Protein AF-A0A971HSR5-F1 (afdb_monomer)

Sequence (197 aa):
NKLPVMLGGEHSITSGAVKAAKAKYKKSLSVLQLDAHSDMRDEYENTIYNHACVMRRVYDLAPVTQVGIRNTCKDEIEFFKKVKHDGIIWASQMADPKNNWIERVLSRLSDDVYITIDLDALDPSIMPAVGTPEPGGMLWYQTLELLTKVIDKKNVIGFDVVELCPIPGNIASDFLAAKLVFKMLGRIFKKNGWISK

Structure (mmCIF, N/CA/C/O backbone):
data_AF-A0A971HSR5-F1
#
_entry.id   AF-A0A971HSR5-F1
#
loop_
_atom_site.group_PDB
_atom_site.id
_atom_site.type_symbol
_atom_site.label_atom_id
_atom_site.label_alt_id
_atom_site.label_comp_id
_atom_site.label_asym_id
_atom_site.label_entity_id
_atom_site.label_seq_id
_atom_site.pdbx_PDB_ins_code
_atom_site.Cartn_x
_atom_site.Cartn_y
_atom_site.Cartn_z
_atom_site.occupancy
_atom_site.B_iso_or_equiv
_atom_site.auth_seq_id
_atom_site.auth_comp_id
_atom_site.auth_asym_id
_atom_site.auth_atom_id
_atom_site.pdbx_PDB_model_num
ATOM 1 N N . ASN A 1 1 ? -15.226 -15.223 11.958 1.00 65.00 1 ASN A N 1
ATOM 2 C CA . ASN A 1 1 ? -14.765 -14.096 11.114 1.00 65.00 1 ASN A CA 1
ATOM 3 C C . ASN A 1 1 ? -13.816 -14.618 10.054 1.00 65.00 1 ASN A C 1
ATOM 5 O O . ASN A 1 1 ? -12.961 -15.417 10.398 1.00 65.00 1 ASN A O 1
ATOM 9 N N . LYS A 1 2 ? -14.001 -14.238 8.786 1.00 87.50 2 LYS A N 1
ATOM 10 C CA . LYS A 1 2 ? -13.100 -14.593 7.675 1.00 87.50 2 LYS A CA 1
ATOM 11 C C . LYS A 1 2 ? -12.328 -13.338 7.253 1.00 87.50 2 LYS A C 1
ATOM 13 O O . LYS A 1 2 ? -12.917 -12.258 7.293 1.00 87.50 2 LYS A O 1
ATOM 18 N N . LEU A 1 3 ? -11.063 -13.491 6.864 1.00 95.19 3 LEU A N 1
ATOM 19 C CA . LEU A 1 3 ? -10.240 -12.434 6.269 1.00 95.19 3 LEU A CA 1
ATOM 20 C C . LEU A 1 3 ? -10.174 -12.671 4.750 1.00 95.19 3 LEU A C 1
ATOM 22 O O . LEU A 1 3 ? -9.556 -13.657 4.348 1.00 95.19 3 LEU A O 1
ATOM 26 N N . PRO A 1 4 ? -10.832 -11.851 3.913 1.00 96.12 4 PRO A N 1
ATOM 27 C CA . PRO A 1 4 ? -10.669 -11.939 2.469 1.00 96.12 4 PRO A CA 1
ATOM 28 C C . PRO A 1 4 ? -9.254 -11.501 2.076 1.00 96.12 4 PRO A C 1
ATOM 30 O O . PRO A 1 4 ? -8.778 -10.456 2.523 1.00 96.12 4 PRO A O 1
ATOM 33 N N . VAL A 1 5 ? -8.607 -12.317 1.245 1.00 97.81 5 VAL A N 1
ATOM 34 C CA . VAL A 1 5 ? -7.308 -12.028 0.632 1.00 97.81 5 VAL A CA 1
ATOM 35 C C . VAL A 1 5 ? -7.431 -12.294 -0.857 1.00 97.81 5 VAL A C 1
ATOM 37 O O . VAL A 1 5 ? -7.789 -13.408 -1.242 1.00 97.81 5 VAL A O 1
ATOM 40 N N . MET A 1 6 ? -7.175 -11.280 -1.676 1.00 97.75 6 MET A N 1
ATOM 41 C CA . MET A 1 6 ? -7.196 -11.402 -3.134 1.00 97.75 6 MET A CA 1
ATOM 42 C C . MET A 1 6 ? -5.770 -11.359 -3.675 1.00 97.75 6 MET A C 1
ATOM 44 O O . MET A 1 6 ? -4.938 -10.594 -3.196 1.00 97.75 6 MET A O 1
ATOM 48 N N . LEU A 1 7 ? -5.482 -12.224 -4.644 1.00 97.19 7 LEU A N 1
ATOM 49 C CA . LEU A 1 7 ? -4.174 -12.318 -5.281 1.00 97.19 7 LEU A CA 1
ATOM 50 C C . LEU A 1 7 ? -4.337 -12.112 -6.786 1.00 97.19 7 LEU A C 1
ATOM 52 O O . LEU A 1 7 ? -4.993 -12.922 -7.442 1.00 97.19 7 LEU A O 1
ATOM 56 N N . GLY A 1 8 ? -3.670 -11.088 -7.306 1.00 78.38 8 GLY A N 1
ATOM 57 C CA . GLY A 1 8 ? -3.268 -10.997 -8.705 1.00 78.38 8 GLY A CA 1
ATOM 58 C C . GLY A 1 8 ? -4.294 -10.455 -9.691 1.00 78.38 8 GLY A C 1
ATOM 59 O O . GLY A 1 8 ? -5.385 -10.027 -9.335 1.00 78.38 8 GLY A O 1
ATOM 60 N N . GLY A 1 9 ? -3.887 -10.507 -10.959 1.00 88.50 9 GLY A N 1
ATOM 61 C CA . GLY A 1 9 ? -4.393 -9.637 -12.011 1.00 88.50 9 GLY A CA 1
ATOM 62 C C . GLY A 1 9 ? -3.791 -8.237 -11.906 1.00 88.50 9 GLY A C 1
ATOM 63 O O . GLY A 1 9 ? -2.895 -7.985 -11.097 1.00 88.50 9 GLY A O 1
ATOM 64 N N . GLU A 1 10 ? -4.322 -7.348 -12.732 1.00 90.94 10 GLU A N 1
ATOM 65 C CA . GLU A 1 10 ? -4.054 -5.918 -12.634 1.00 90.94 10 GLU A CA 1
ATOM 66 C C . GLU A 1 10 ? -4.852 -5.263 -11.489 1.00 90.94 10 GLU A C 1
ATOM 68 O O . GLU A 1 10 ? -5.823 -5.834 -10.975 1.00 90.94 10 GLU A O 1
ATOM 73 N N . HIS A 1 11 ? -4.485 -4.040 -11.110 1.00 97.38 11 HIS A N 1
ATOM 74 C CA . HIS A 1 11 ? -4.998 -3.344 -9.924 1.00 97.38 11 HIS A CA 1
ATOM 75 C C . HIS A 1 11 ? -6.509 -3.063 -9.936 1.00 97.38 11 HIS A C 1
ATOM 77 O O . HIS A 1 11 ? -7.122 -2.872 -8.883 1.00 97.38 11 HIS A O 1
ATOM 83 N N . SER A 1 12 ? -7.172 -3.107 -11.097 1.00 96.06 12 SER A N 1
ATOM 84 C CA . SER A 1 12 ? -8.600 -2.765 -11.2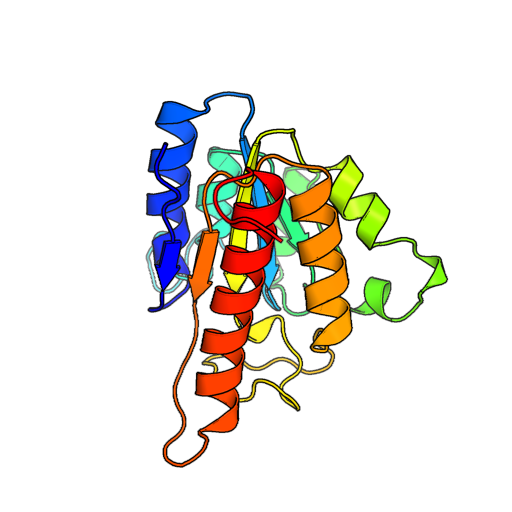48 1.00 96.06 12 SER A CA 1
ATOM 85 C C . SER A 1 12 ? -9.557 -3.574 -10.359 1.00 96.06 12 SER A C 1
ATOM 87 O O . SER A 1 12 ? -10.628 -3.078 -9.970 1.00 96.06 12 SER A O 1
ATOM 89 N N . ILE A 1 13 ? -9.165 -4.793 -9.969 1.00 96.00 13 ILE A N 1
ATOM 90 C CA . ILE A 1 13 ? -9.971 -5.693 -9.133 1.00 96.00 13 ILE A CA 1
ATOM 91 C C . ILE A 1 13 ? -10.240 -5.136 -7.726 1.00 96.00 13 ILE A C 1
ATOM 93 O O . ILE A 1 13 ? -11.261 -5.476 -7.110 1.00 96.00 13 ILE A O 1
ATOM 97 N N . THR A 1 14 ? -9.376 -4.245 -7.229 1.00 97.81 14 THR A N 1
ATOM 98 C CA . THR A 1 14 ? -9.453 -3.669 -5.878 1.00 97.81 14 THR A CA 1
ATOM 99 C C . THR A 1 14 ? -10.756 -2.905 -5.660 1.00 97.81 14 THR A C 1
ATOM 101 O O . THR A 1 14 ? -11.368 -2.997 -4.592 1.00 97.81 14 THR A O 1
ATOM 104 N N . SER A 1 15 ? -11.258 -2.206 -6.684 1.00 96.44 15 SER A N 1
ATOM 105 C CA . SER A 1 15 ? -12.515 -1.447 -6.593 1.00 96.44 15 SER A CA 1
ATOM 106 C C . SER A 1 15 ? -13.710 -2.325 -6.193 1.00 96.44 15 SER A C 1
ATOM 108 O O . SER A 1 15 ? -14.540 -1.923 -5.370 1.00 96.44 15 SER A O 1
ATOM 110 N N . GLY A 1 16 ? -13.779 -3.556 -6.714 1.00 96.00 16 GLY A N 1
ATOM 111 C CA . GLY A 1 16 ? -14.818 -4.528 -6.374 1.00 96.00 16 GLY A CA 1
ATOM 112 C C . GLY A 1 16 ? -14.716 -5.003 -4.924 1.00 96.00 16 GLY A C 1
ATOM 113 O O . GLY A 1 16 ? -15.722 -5.039 -4.205 1.00 96.00 16 GLY A O 1
ATOM 114 N N . ALA A 1 17 ? -13.497 -5.299 -4.470 1.00 96.38 17 ALA A N 1
ATOM 115 C CA . ALA A 1 17 ? -13.220 -5.726 -3.102 1.00 96.38 17 ALA A CA 1
ATOM 116 C C . ALA A 1 17 ? -13.579 -4.638 -2.081 1.00 96.38 17 ALA A C 1
ATOM 118 O O . ALA A 1 17 ? -14.302 -4.886 -1.109 1.00 96.38 17 ALA A O 1
ATOM 119 N N . VAL A 1 18 ? -13.153 -3.400 -2.346 1.00 97.44 18 VAL A N 1
ATOM 120 C CA . VAL A 1 18 ? -13.442 -2.243 -1.495 1.00 97.44 18 VAL A CA 1
ATOM 121 C C . VAL A 1 18 ? -14.935 -1.927 -1.482 1.00 97.44 18 VAL A C 1
ATOM 123 O O . VAL A 1 18 ? -15.481 -1.626 -0.421 1.00 97.44 18 VAL A O 1
ATOM 126 N N . LYS A 1 19 ? -15.645 -2.054 -2.609 1.00 97.06 19 LYS A N 1
ATOM 127 C CA . LYS A 1 19 ? -17.108 -1.887 -2.652 1.00 97.06 19 LYS A CA 1
ATOM 128 C C . LYS A 1 19 ? -17.822 -2.891 -1.743 1.00 97.06 19 LYS A C 1
ATOM 130 O O . LYS A 1 19 ? -18.722 -2.506 -0.991 1.00 97.06 19 LYS A O 1
ATOM 135 N N . ALA A 1 20 ? -17.399 -4.156 -1.755 1.00 96.44 20 ALA A N 1
ATOM 136 C CA . ALA A 1 20 ? -17.933 -5.177 -0.853 1.00 96.44 20 ALA A CA 1
ATOM 137 C C . ALA A 1 20 ? -17.599 -4.874 0.621 1.00 96.44 20 ALA A C 1
ATOM 139 O O . ALA A 1 20 ? -18.470 -4.967 1.492 1.00 96.44 20 ALA A O 1
ATOM 140 N N . ALA A 1 21 ? -16.369 -4.440 0.907 1.00 95.94 21 ALA A N 1
ATOM 141 C CA . ALA A 1 21 ? -15.964 -4.005 2.241 1.00 95.94 21 ALA A CA 1
ATOM 142 C C . ALA A 1 21 ? -16.798 -2.809 2.732 1.00 95.94 21 ALA A C 1
ATOM 144 O O . ALA A 1 21 ? -17.320 -2.828 3.849 1.00 95.94 21 ALA A O 1
ATOM 145 N N . LYS A 1 22 ? -17.003 -1.795 1.888 1.00 96.25 22 LYS A N 1
ATOM 146 C CA . LYS A 1 22 ? -17.786 -0.597 2.208 1.00 96.25 22 LYS A CA 1
ATOM 147 C C . LYS A 1 22 ? -19.221 -0.935 2.600 1.00 96.25 22 LYS A C 1
ATOM 149 O O . LYS A 1 22 ? -19.734 -0.354 3.555 1.00 96.25 22 LYS A O 1
ATOM 154 N N . ALA A 1 23 ? -19.852 -1.894 1.924 1.00 95.44 23 ALA A N 1
ATOM 155 C CA . ALA A 1 23 ? -21.206 -2.339 2.258 1.00 95.44 23 ALA A CA 1
ATOM 156 C C . ALA A 1 23 ? -21.309 -2.898 3.691 1.00 95.44 23 ALA A C 1
ATOM 158 O O . ALA A 1 23 ? -22.318 -2.693 4.370 1.00 95.44 23 ALA A O 1
ATOM 159 N N . LYS A 1 24 ? -20.249 -3.559 4.174 1.00 93.88 24 LYS A N 1
ATOM 160 C CA . LYS A 1 24 ? -20.195 -4.164 5.510 1.00 93.88 24 LYS A CA 1
ATOM 161 C C . LYS A 1 24 ? -19.745 -3.187 6.602 1.00 93.88 24 LYS A C 1
ATOM 163 O O . LYS A 1 24 ? -20.392 -3.115 7.642 1.00 93.88 24 LYS A O 1
ATOM 168 N N . TYR A 1 25 ? -18.662 -2.445 6.370 1.00 92.19 25 TYR A N 1
ATOM 169 C CA . TYR A 1 25 ? -18.007 -1.594 7.379 1.00 92.19 25 TYR A CA 1
ATOM 170 C C . TYR A 1 25 ? -18.463 -0.121 7.326 1.00 92.19 25 TYR A C 1
ATOM 172 O O . TYR A 1 25 ? -18.281 0.644 8.268 1.00 92.19 25 TYR A O 1
ATOM 180 N N . LYS A 1 26 ? -19.167 0.296 6.267 1.00 88.38 26 LYS A N 1
ATOM 181 C CA . LYS A 1 26 ? -19.813 1.615 6.143 1.00 88.38 26 LYS A CA 1
ATOM 182 C C . LYS A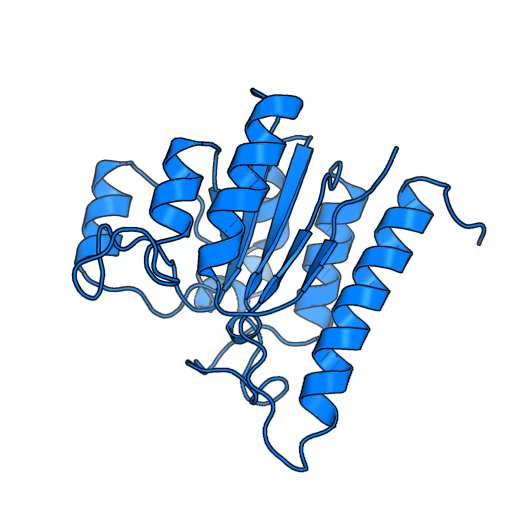 1 26 ? -18.849 2.783 6.404 1.00 88.38 26 LYS A C 1
ATOM 184 O O . LYS A 1 26 ? -18.013 3.090 5.558 1.00 88.38 26 LYS A O 1
ATOM 189 N N . LYS A 1 27 ? -19.010 3.510 7.514 1.00 83.00 27 LYS A N 1
ATOM 190 C CA . LYS A 1 27 ? -18.282 4.760 7.791 1.00 83.00 27 LYS A CA 1
ATOM 191 C C . LYS A 1 27 ? -16.914 4.547 8.442 1.00 83.00 27 LYS A C 1
ATOM 193 O O . LYS A 1 27 ? -16.146 5.497 8.480 1.00 83.00 27 LYS A O 1
ATOM 198 N N . SER A 1 28 ? -16.604 3.347 8.930 1.00 88.75 28 SER A N 1
ATOM 199 C CA . SER A 1 28 ? -15.332 3.077 9.610 1.00 88.75 28 SER A CA 1
ATOM 200 C C . SER A 1 28 ? -14.199 2.674 8.666 1.00 88.75 28 SER A C 1
ATOM 202 O O . SER A 1 28 ? -13.073 2.524 9.130 1.00 88.75 28 SER A O 1
ATOM 204 N N . LEU A 1 29 ? -14.470 2.521 7.364 1.00 97.19 29 LEU A N 1
ATOM 205 C CA . LEU A 1 29 ? -13.504 2.040 6.378 1.00 97.19 29 LEU A CA 1
ATOM 206 C C . LEU A 1 29 ? -12.625 3.163 5.818 1.00 97.19 29 LEU A C 1
ATOM 208 O O . LEU A 1 29 ? -13.146 4.168 5.334 1.00 97.19 29 LEU A O 1
ATOM 212 N N . SER A 1 30 ? -11.321 2.911 5.785 1.00 98.25 30 SER A N 1
ATOM 213 C CA . SER A 1 30 ? -10.323 3.623 4.984 1.00 98.25 30 SER A CA 1
ATOM 214 C C . SER A 1 30 ? -9.519 2.622 4.153 1.00 98.25 30 SER A C 1
ATOM 216 O O . SER A 1 30 ? -9.502 1.422 4.452 1.00 98.25 30 SER A O 1
ATOM 218 N N . VAL A 1 31 ? -8.877 3.105 3.091 1.00 98.69 31 VAL A N 1
ATOM 219 C CA . VAL A 1 31 ? -8.021 2.289 2.225 1.00 98.69 31 VAL A CA 1
ATOM 220 C C . VAL A 1 31 ? -6.583 2.780 2.315 1.00 98.69 31 VAL A C 1
ATOM 222 O O . VAL A 1 31 ? -6.318 3.975 2.173 1.00 98.69 31 VAL A O 1
ATOM 225 N N . LEU A 1 32 ? -5.664 1.847 2.551 1.00 98.88 32 LEU A N 1
ATOM 226 C CA . LEU A 1 32 ? -4.230 2.054 2.402 1.00 98.88 32 LEU A CA 1
ATOM 227 C C . LEU A 1 32 ? -3.792 1.457 1.067 1.00 98.88 32 LEU A C 1
ATOM 229 O O . LEU A 1 32 ? -3.940 0.254 0.877 1.00 98.88 32 LEU A O 1
ATOM 233 N N . GLN A 1 33 ? -3.227 2.278 0.191 1.00 98.88 33 GLN A N 1
ATOM 234 C CA . GLN A 1 33 ? -2.606 1.849 -1.057 1.00 98.88 33 GLN A CA 1
ATOM 235 C C . GLN A 1 33 ? -1.088 1.982 -0.945 1.00 98.88 33 GLN A C 1
ATOM 237 O O . GLN A 1 33 ? -0.582 3.050 -0.590 1.00 98.88 33 GLN A O 1
ATOM 242 N N . LEU A 1 34 ? -0.372 0.905 -1.254 1.00 98.88 34 LEU A N 1
ATOM 243 C CA . LEU A 1 34 ? 1.059 0.934 -1.548 1.00 98.88 34 LEU A CA 1
ATOM 244 C C . LEU A 1 34 ? 1.207 0.802 -3.059 1.00 98.88 34 LEU A C 1
ATOM 246 O O . LEU A 1 34 ? 0.726 -0.190 -3.594 1.00 98.88 34 LEU A O 1
ATOM 250 N N . ASP A 1 35 ? 1.824 1.791 -3.704 1.00 98.81 35 ASP A N 1
ATOM 251 C CA . ASP A 1 35 ? 1.898 1.873 -5.170 1.00 98.81 35 ASP A CA 1
ATOM 252 C C . ASP A 1 35 ? 2.976 2.867 -5.627 1.00 98.81 35 ASP A C 1
ATOM 254 O O . ASP A 1 35 ? 3.321 3.795 -4.882 1.00 98.81 35 ASP A O 1
ATOM 258 N N . ALA A 1 36 ? 3.531 2.693 -6.825 1.00 98.62 36 ALA A N 1
ATOM 259 C CA . ALA A 1 36 ? 4.299 3.736 -7.504 1.00 98.62 36 ALA A CA 1
ATOM 260 C C . ALA A 1 36 ? 3.413 4.813 -8.149 1.00 98.62 36 ALA A C 1
ATOM 262 O O . ALA A 1 36 ? 3.817 5.985 -8.218 1.00 98.62 36 ALA A O 1
ATOM 263 N N . HIS A 1 37 ? 2.221 4.424 -8.581 1.00 98.56 37 HIS A N 1
ATOM 264 C CA . HIS A 1 37 ? 1.233 5.197 -9.312 1.00 98.56 37 HIS A CA 1
ATOM 265 C C . HIS A 1 37 ? 0.087 5.622 -8.403 1.00 98.56 37 HIS A C 1
ATOM 267 O O . HIS A 1 37 ? -0.272 4.963 -7.429 1.00 98.56 37 HIS A O 1
ATOM 273 N N . SER A 1 38 ? -0.510 6.780 -8.684 1.00 97.69 38 SER A N 1
ATOM 274 C CA . SER A 1 38 ? -1.674 7.186 -7.901 1.00 97.69 38 SER A CA 1
ATOM 275 C C . SER A 1 38 ? -2.957 6.461 -8.282 1.00 97.69 38 SER A C 1
ATOM 277 O O . SER A 1 38 ? -3.881 6.467 -7.470 1.00 97.69 38 SER A O 1
ATOM 279 N N . ASP A 1 39 ? -3.045 5.892 -9.482 1.00 97.75 39 ASP A N 1
ATOM 280 C CA . ASP A 1 39 ? -4.226 5.199 -10.010 1.00 97.75 39 ASP A CA 1
ATOM 281 C C . ASP A 1 39 ? -5.535 5.985 -9.886 1.00 97.75 39 ASP A C 1
ATOM 283 O O . ASP A 1 39 ? -6.638 5.470 -9.669 1.00 97.75 39 ASP A O 1
ATOM 287 N N . MET A 1 40 ? -5.402 7.302 -10.013 1.00 97.31 40 MET A N 1
ATOM 288 C CA . MET A 1 40 ? -6.461 8.273 -9.795 1.00 97.31 40 MET A CA 1
ATOM 289 C C . MET A 1 40 ? -6.919 8.906 -11.102 1.00 97.31 40 MET A C 1
ATOM 291 O O . MET A 1 40 ? -7.638 9.906 -11.046 1.00 97.31 40 MET A O 1
ATOM 295 N N . ARG A 1 41 ? -6.550 8.371 -12.273 1.00 97.19 41 ARG A N 1
ATOM 296 C CA . ARG A 1 41 ? -7.092 8.861 -13.549 1.00 97.19 41 ARG A CA 1
ATOM 297 C C . ARG A 1 41 ? -8.605 8.690 -13.561 1.00 97.19 41 ARG A C 1
ATOM 299 O O . ARG A 1 41 ? -9.147 7.763 -12.962 1.00 97.19 41 ARG A O 1
ATOM 306 N N . ASP A 1 42 ? -9.305 9.601 -14.230 1.00 96.50 42 ASP A N 1
ATOM 307 C CA . ASP A 1 42 ? -10.763 9.489 -14.308 1.00 96.50 42 ASP A CA 1
ATOM 308 C C . ASP A 1 42 ? -11.198 8.364 -15.249 1.00 96.50 42 ASP A C 1
ATOM 310 O O . ASP A 1 42 ? -12.121 7.612 -14.934 1.00 96.50 42 ASP A O 1
ATOM 314 N N . GLU A 1 43 ? -10.478 8.236 -16.362 1.00 96.69 43 GLU A N 1
ATOM 315 C CA . GLU A 1 43 ? -10.694 7.277 -17.435 1.00 96.69 43 GLU A CA 1
ATOM 316 C C . GLU A 1 43 ? -9.353 6.982 -18.122 1.00 96.69 43 GLU A C 1
ATOM 318 O O . GLU A 1 43 ? -8.493 7.863 -18.235 1.00 96.69 43 GLU A O 1
ATOM 323 N N . TYR A 1 44 ? -9.171 5.748 -18.582 1.00 95.25 44 TYR A N 1
ATOM 324 C CA . TYR A 1 44 ? -8.033 5.337 -19.396 1.00 95.25 44 TYR A CA 1
ATOM 325 C C . TYR A 1 44 ? -8.497 4.297 -20.419 1.00 95.25 44 TYR A C 1
ATOM 327 O O . TYR A 1 44 ? -9.349 3.469 -20.114 1.00 95.25 44 TYR A O 1
ATOM 335 N N . GLU A 1 45 ? -8.002 4.390 -21.656 1.00 94.19 45 GLU A N 1
ATOM 336 C CA . GLU A 1 45 ? -8.420 3.529 -22.779 1.00 94.19 45 GLU A CA 1
ATOM 337 C C . GLU A 1 45 ? -9.948 3.394 -22.958 1.00 94.19 45 GLU A C 1
ATOM 339 O O . GLU A 1 45 ? -10.474 2.333 -23.288 1.00 94.19 45 GLU A O 1
ATOM 344 N N . ASN A 1 46 ? -10.671 4.504 -22.790 1.00 94.81 46 ASN A N 1
ATOM 345 C CA . ASN A 1 46 ? -12.132 4.596 -22.898 1.00 94.81 46 ASN A CA 1
ATOM 346 C C . ASN A 1 46 ? -12.924 3.831 -21.814 1.00 94.81 46 ASN A C 1
ATOM 348 O O . ASN A 1 46 ? -14.067 3.420 -22.036 1.00 94.81 46 ASN A O 1
ATOM 352 N N . THR A 1 47 ? -12.319 3.572 -20.651 1.00 95.81 47 THR A N 1
ATOM 353 C CA . THR A 1 47 ? -12.998 2.922 -19.526 1.00 95.81 47 THR A CA 1
ATOM 354 C C . THR A 1 47 ? -12.593 3.515 -18.178 1.00 95.81 47 THR A C 1
ATOM 356 O O . THR A 1 47 ? -11.449 3.892 -17.933 1.00 95.81 47 THR A O 1
ATOM 359 N N . ILE A 1 48 ? -13.565 3.568 -17.267 1.00 96.56 48 ILE A N 1
ATOM 360 C CA . ILE A 1 48 ? -13.372 3.950 -15.863 1.00 96.56 48 ILE A CA 1
ATOM 361 C C . ILE A 1 48 ? -12.939 2.770 -14.975 1.00 96.56 48 ILE A C 1
ATOM 363 O O . ILE A 1 48 ? -12.675 2.964 -13.786 1.00 96.56 48 ILE A O 1
ATOM 367 N N . TYR A 1 49 ? -12.937 1.556 -15.536 1.00 95.19 49 TYR A N 1
ATOM 368 C CA . TYR A 1 49 ? -12.584 0.289 -14.892 1.00 95.19 49 TYR A CA 1
ATOM 369 C C . TYR A 1 49 ? -11.276 -0.245 -15.484 1.00 95.19 49 TYR A C 1
ATOM 371 O O . TYR A 1 49 ? -11.260 -1.251 -16.185 1.00 95.19 49 TYR A O 1
ATOM 379 N N . ASN A 1 50 ? -10.201 0.486 -15.222 1.00 95.44 50 ASN A N 1
ATOM 380 C CA . ASN A 1 50 ? -8.826 0.171 -15.599 1.00 95.44 50 ASN A CA 1
ATOM 381 C C . ASN A 1 50 ? -7.940 0.289 -14.346 1.00 95.44 50 ASN A C 1
ATOM 383 O O . ASN A 1 50 ? -8.342 1.004 -13.418 1.00 95.44 50 ASN A O 1
ATOM 387 N N . HIS A 1 51 ? -6.778 -0.379 -14.305 1.00 94.69 51 HIS A N 1
ATOM 388 C CA . HIS A 1 51 ? -5.823 -0.265 -13.191 1.00 94.69 51 HIS A CA 1
ATOM 389 C C . HIS A 1 51 ? -5.554 1.202 -12.832 1.00 94.69 51 HIS A C 1
ATOM 391 O O . HIS A 1 51 ? -5.903 1.625 -11.735 1.00 94.69 51 HIS A O 1
ATOM 397 N N . ALA A 1 52 ? -5.210 2.038 -13.816 1.00 96.50 52 ALA A N 1
ATOM 398 C CA . ALA A 1 52 ? -4.860 3.446 -13.615 1.00 96.50 52 ALA A CA 1
ATOM 399 C C . ALA A 1 52 ? -6.019 4.343 -13.122 1.00 96.50 52 ALA A C 1
ATOM 401 O O . ALA A 1 52 ? -5.829 5.540 -12.883 1.00 96.50 52 ALA A O 1
ATOM 402 N N . CYS A 1 53 ? -7.234 3.800 -13.012 1.00 97.56 53 CYS A N 1
ATOM 403 C CA . CYS A 1 53 ? -8.437 4.493 -12.552 1.00 97.56 53 CYS A CA 1
ATOM 404 C C . CYS A 1 53 ? -8.993 3.930 -11.238 1.00 97.56 53 CYS A C 1
ATOM 406 O O . CYS A 1 53 ? -9.977 4.465 -10.709 1.00 97.56 53 CYS A O 1
ATOM 408 N N . VAL A 1 54 ? -8.443 2.827 -10.721 1.00 97.69 54 VAL A N 1
ATOM 409 C CA . VAL A 1 54 ? -9.082 2.065 -9.642 1.00 97.69 54 VAL A CA 1
ATOM 410 C C . VAL A 1 54 ? -9.236 2.898 -8.376 1.00 97.69 54 VAL A C 1
ATOM 412 O O . VAL A 1 54 ? -10.296 2.882 -7.736 1.00 97.69 54 VAL A O 1
ATOM 415 N N . MET A 1 55 ? -8.234 3.710 -8.053 1.00 98.12 55 MET A N 1
ATOM 416 C CA . MET A 1 55 ? -8.234 4.504 -6.835 1.00 98.12 55 MET A CA 1
ATOM 417 C C . MET A 1 55 ? -9.132 5.723 -6.925 1.00 98.12 55 MET A C 1
ATOM 419 O O . MET A 1 55 ? -9.699 6.118 -5.906 1.00 98.12 55 MET A O 1
ATOM 423 N N . ARG A 1 56 ? -9.395 6.236 -8.133 1.00 97.38 56 ARG A N 1
ATOM 424 C CA . ARG A 1 56 ? -10.454 7.230 -8.357 1.00 97.38 56 ARG A CA 1
ATOM 425 C C . ARG A 1 56 ? -11.815 6.696 -7.914 1.00 97.38 56 ARG A C 1
ATOM 427 O O . ARG A 1 56 ? -12.563 7.396 -7.240 1.00 97.38 56 ARG A O 1
ATOM 434 N N . ARG A 1 57 ? -12.120 5.439 -8.250 1.00 97.50 57 ARG A N 1
ATOM 435 C CA . ARG A 1 57 ? -13.377 4.771 -7.869 1.00 97.50 57 ARG A CA 1
ATOM 436 C C . ARG A 1 57 ? -13.411 4.425 -6.382 1.00 97.50 57 ARG A C 1
ATOM 438 O O . ARG A 1 57 ? -14.461 4.513 -5.751 1.00 97.50 57 ARG A O 1
ATOM 445 N N . VAL A 1 58 ? -12.272 4.042 -5.807 1.00 97.69 58 VAL A N 1
ATOM 446 C CA . VAL A 1 58 ? -12.141 3.785 -4.364 1.00 97.69 58 VAL A CA 1
ATOM 447 C C . VAL A 1 58 ? -12.316 5.069 -3.546 1.00 97.69 58 VAL A C 1
ATOM 449 O O . VAL A 1 58 ? -12.955 5.029 -2.492 1.00 97.69 58 VAL A O 1
ATOM 452 N N . TYR A 1 59 ? -11.819 6.205 -4.037 1.00 96.75 59 TYR A N 1
ATOM 453 C CA . TYR A 1 59 ? -11.931 7.505 -3.372 1.00 96.75 59 TYR A CA 1
ATOM 454 C C . TYR A 1 59 ? -13.389 7.947 -3.177 1.00 96.75 59 TYR A C 1
ATOM 456 O O . TYR A 1 59 ? -13.728 8.525 -2.145 1.00 96.75 59 TYR A O 1
ATOM 464 N N . ASP A 1 60 ? -14.280 7.592 -4.109 1.00 94.81 60 ASP A N 1
ATOM 465 C CA . ASP A 1 60 ? -15.726 7.832 -3.981 1.00 94.81 60 ASP A CA 1
ATOM 466 C C . ASP A 1 60 ? -16.372 7.014 -2.838 1.00 94.81 60 ASP A C 1
ATOM 468 O O . ASP A 1 60 ? -17.474 7.321 -2.375 1.00 94.81 60 ASP A O 1
ATOM 472 N N . LEU A 1 61 ? -15.703 5.957 -2.360 1.00 96.00 61 LEU A N 1
ATOM 473 C CA . LEU A 1 61 ? -16.229 5.015 -1.368 1.00 96.00 61 LEU A CA 1
ATOM 474 C C . LEU A 1 61 ? -15.652 5.231 0.034 1.00 96.00 61 LEU A C 1
ATOM 476 O O . LEU A 1 61 ? -16.366 5.039 1.028 1.00 96.00 61 LEU A O 1
ATOM 480 N N . ALA A 1 62 ? -14.370 5.572 0.147 1.00 96.44 62 ALA A N 1
ATOM 481 C CA . ALA A 1 62 ? -13.662 5.643 1.422 1.00 96.44 62 ALA A CA 1
ATOM 482 C C . ALA A 1 62 ? -12.477 6.622 1.367 1.00 96.44 62 ALA A C 1
ATOM 484 O O . ALA A 1 62 ? -11.903 6.820 0.300 1.00 96.44 62 ALA A O 1
ATOM 485 N N . PRO A 1 63 ? -12.058 7.193 2.515 1.00 96.81 63 PRO A N 1
ATOM 486 C CA . PRO A 1 63 ? -10.792 7.909 2.604 1.00 96.81 63 PRO A CA 1
ATOM 487 C C . PRO A 1 63 ? -9.624 7.025 2.161 1.00 96.81 63 PRO A C 1
ATOM 489 O O . PRO A 1 63 ? -9.520 5.871 2.586 1.00 96.81 63 PRO A O 1
ATOM 492 N N . VAL A 1 64 ? -8.736 7.591 1.346 1.00 98.00 64 VAL A N 1
ATOM 493 C CA . VAL A 1 64 ? -7.573 6.899 0.785 1.00 98.00 64 VAL A CA 1
ATOM 494 C C . VAL A 1 64 ? -6.291 7.504 1.343 1.00 98.00 64 VAL A C 1
ATOM 496 O O . VAL A 1 64 ? -6.126 8.723 1.358 1.00 98.00 64 VAL A O 1
ATOM 499 N N . THR A 1 65 ? -5.370 6.648 1.778 1.00 98.69 65 THR A N 1
ATOM 500 C CA . THR A 1 65 ? -3.973 7.008 2.047 1.00 98.69 65 THR A CA 1
ATOM 501 C C . THR A 1 65 ? -3.076 6.233 1.089 1.00 98.69 65 THR A C 1
ATOM 503 O O . THR A 1 65 ? -3.148 5.009 1.056 1.00 98.69 65 THR A O 1
ATOM 506 N N . GLN A 1 66 ? -2.253 6.937 0.316 1.00 98.75 66 GLN A N 1
ATOM 507 C CA . GLN A 1 66 ? -1.396 6.375 -0.733 1.00 98.75 66 GLN A CA 1
ATOM 508 C C . GLN A 1 66 ? 0.070 6.517 -0.333 1.00 98.75 66 GLN A C 1
ATOM 510 O O . GLN A 1 66 ? 0.466 7.567 0.177 1.00 98.75 66 GLN A O 1
ATOM 515 N N . VAL A 1 67 ? 0.878 5.483 -0.549 1.00 98.75 67 VAL A N 1
ATOM 516 C CA . VAL A 1 67 ? 2.275 5.431 -0.104 1.00 98.75 67 VAL A CA 1
ATOM 517 C C . VAL A 1 67 ? 3.163 4.881 -1.208 1.00 98.75 67 VAL A C 1
ATOM 519 O O . VAL A 1 67 ? 2.876 3.822 -1.748 1.00 98.75 67 VAL A O 1
ATOM 522 N N . GLY A 1 68 ? 4.269 5.575 -1.485 1.00 98.19 68 GLY A N 1
ATOM 523 C CA . GLY A 1 68 ? 5.232 5.177 -2.519 1.00 98.19 68 GLY A CA 1
ATOM 524 C C . GLY A 1 68 ? 5.062 5.919 -3.846 1.00 98.19 68 GLY A C 1
ATOM 525 O O . GLY A 1 68 ? 5.856 5.697 -4.764 1.00 98.19 68 GLY A O 1
ATOM 526 N N . ILE A 1 69 ? 4.098 6.847 -3.912 1.00 98.50 69 ILE A N 1
ATOM 527 C CA . ILE A 1 69 ? 3.744 7.564 -5.138 1.00 98.50 69 ILE A CA 1
ATOM 528 C C . ILE A 1 69 ? 4.950 8.332 -5.675 1.00 98.50 69 ILE A C 1
ATOM 530 O O . ILE A 1 69 ? 5.561 9.148 -4.969 1.00 98.50 69 ILE A O 1
ATOM 534 N N . ARG A 1 70 ? 5.281 8.066 -6.936 1.00 97.75 70 ARG A N 1
ATOM 535 C CA . ARG A 1 70 ? 6.384 8.692 -7.677 1.00 97.75 70 ARG A CA 1
ATOM 536 C C . ARG A 1 70 ? 6.122 8.839 -9.175 1.00 97.75 70 ARG A C 1
ATOM 538 O O . ARG A 1 70 ? 6.889 9.539 -9.828 1.00 97.75 70 ARG A O 1
ATOM 545 N N . ASN A 1 71 ? 5.022 8.288 -9.683 1.00 96.69 71 ASN A N 1
ATOM 546 C CA . ASN A 1 71 ? 4.535 8.539 -11.031 1.00 96.69 71 ASN A CA 1
ATOM 547 C C . ASN A 1 71 ? 3.061 8.983 -10.983 1.00 96.69 71 ASN A C 1
ATOM 549 O O . ASN A 1 71 ? 2.207 8.310 -10.414 1.00 96.69 71 ASN A O 1
ATOM 553 N N . THR A 1 72 ? 2.775 10.166 -11.528 1.00 95.44 72 THR A N 1
ATOM 554 C CA . THR A 1 72 ? 1.428 10.758 -11.579 1.00 95.44 72 THR A CA 1
ATOM 555 C C . THR A 1 72 ? 1.304 11.622 -12.825 1.00 95.44 72 THR A C 1
ATOM 557 O O . THR A 1 72 ? 2.262 12.316 -13.183 1.00 95.44 72 THR A O 1
ATOM 560 N N . CYS A 1 73 ? 0.128 11.676 -13.443 1.00 94.94 73 CYS A N 1
ATOM 561 C CA . CYS A 1 73 ? -0.126 12.563 -14.574 1.00 94.94 73 CYS A CA 1
ATOM 562 C C . CYS A 1 73 ? -0.717 13.920 -14.147 1.00 94.94 73 CYS A C 1
ATOM 564 O O . CYS A 1 73 ? -1.121 14.143 -13.004 1.00 94.94 73 CYS A O 1
ATOM 566 N N . LYS A 1 74 ? -0.780 14.858 -15.099 1.00 96.25 74 LYS A N 1
ATOM 567 C CA . LYS A 1 74 ? -1.313 16.209 -14.874 1.00 96.25 74 LYS A CA 1
ATOM 568 C C . LYS A 1 74 ? -2.754 16.190 -14.349 1.00 96.25 74 LYS A C 1
ATOM 570 O O . LYS A 1 74 ? -3.058 16.914 -13.403 1.00 96.25 74 LYS A O 1
ATOM 575 N N . ASP A 1 75 ? -3.606 15.350 -14.925 1.00 95.06 75 ASP A N 1
ATOM 576 C CA . ASP A 1 75 ? -5.032 15.288 -14.588 1.00 95.06 75 ASP A CA 1
ATOM 577 C C . ASP A 1 75 ? -5.256 14.772 -13.157 1.00 95.06 75 ASP A C 1
ATOM 579 O O . ASP A 1 75 ? -6.158 15.226 -12.448 1.00 95.06 75 ASP A O 1
ATOM 583 N N . GLU A 1 76 ? -4.395 13.866 -12.689 1.00 96.94 76 GLU A N 1
ATOM 584 C CA . GLU A 1 76 ? -4.385 13.394 -11.302 1.00 96.94 76 GLU A CA 1
ATOM 585 C C . GLU A 1 76 ? -3.989 14.522 -10.343 1.00 96.94 76 GLU A C 1
ATOM 587 O O . GLU A 1 76 ? -4.685 14.769 -9.358 1.00 96.94 76 GLU A O 1
ATOM 592 N N . ILE A 1 77 ? -2.945 15.292 -10.670 1.00 96.50 77 ILE A N 1
ATOM 593 C CA . ILE A 1 77 ? -2.534 16.462 -9.878 1.00 96.50 77 ILE A CA 1
ATOM 594 C C . ILE A 1 77 ? -3.643 17.521 -9.811 1.00 96.50 77 ILE A C 1
ATOM 596 O O . ILE A 1 77 ? -3.877 18.118 -8.753 1.00 96.50 77 ILE A O 1
ATOM 600 N N . GLU A 1 78 ? -4.330 17.785 -10.923 1.00 96.94 78 GLU A N 1
ATOM 601 C CA . GLU A 1 78 ? -5.475 18.701 -10.955 1.00 96.94 78 GLU A CA 1
ATOM 602 C C . GLU A 1 78 ? -6.623 18.193 -10.079 1.00 96.94 78 GLU A C 1
ATOM 604 O O . GLU A 1 78 ? -7.208 18.966 -9.311 1.00 96.94 78 GLU A O 1
ATOM 609 N N . PHE A 1 79 ? -6.893 16.887 -10.111 1.00 96.69 79 PHE A N 1
ATOM 610 C CA . PHE A 1 79 ? -7.864 16.271 -9.219 1.00 96.69 79 PHE A CA 1
ATOM 611 C C . PHE A 1 79 ? -7.472 16.413 -7.748 1.00 96.69 79 PHE A C 1
ATOM 613 O O . PHE A 1 79 ? -8.300 16.871 -6.959 1.00 96.69 79 PHE A O 1
ATOM 620 N N . PHE A 1 80 ? -6.223 16.123 -7.369 1.00 96.31 80 PHE A N 1
ATOM 621 C CA . PHE A 1 80 ? -5.765 16.254 -5.979 1.00 96.31 80 PHE A CA 1
ATOM 622 C C . PHE A 1 80 ? -5.994 17.663 -5.442 1.00 96.31 80 PHE A C 1
ATOM 624 O O . PHE A 1 80 ? -6.489 17.828 -4.328 1.00 96.31 80 PHE A O 1
ATOM 631 N N . LYS A 1 81 ? -5.707 18.687 -6.254 1.00 96.31 81 LYS A N 1
ATOM 632 C CA . LYS A 1 81 ? -5.974 20.090 -5.904 1.00 96.31 81 LYS A CA 1
ATOM 633 C C . LYS A 1 81 ? -7.467 20.356 -5.734 1.00 96.31 81 LYS A C 1
ATOM 635 O O . LYS A 1 81 ? -7.860 20.994 -4.758 1.00 96.31 81 LYS A O 1
ATOM 640 N N . LYS A 1 82 ? -8.297 19.853 -6.654 1.00 96.88 82 LYS A N 1
ATOM 641 C CA . LYS A 1 82 ? -9.757 20.025 -6.635 1.00 96.88 82 LYS A CA 1
ATOM 642 C C . LYS A 1 82 ? -10.389 19.432 -5.375 1.00 96.88 82 LYS A C 1
ATOM 644 O O . LYS A 1 82 ? -11.216 20.094 -4.753 1.00 96.88 82 LYS A O 1
ATOM 649 N N . VAL A 1 83 ? -10.001 18.215 -4.993 1.00 95.19 83 VAL A N 1
ATOM 650 C CA . VAL A 1 83 ? -10.562 17.521 -3.816 1.00 95.19 83 VAL A CA 1
ATOM 651 C C . VAL A 1 83 ? -9.785 17.779 -2.524 1.00 95.19 83 VAL A C 1
ATOM 653 O O . VAL A 1 83 ? -10.184 17.300 -1.469 1.00 95.19 83 VAL A O 1
ATOM 656 N N . LYS A 1 84 ? -8.697 18.560 -2.590 1.00 94.81 84 LYS A N 1
ATOM 657 C CA . LYS A 1 84 ? -7.753 18.785 -1.484 1.00 94.81 84 LYS A CA 1
ATOM 658 C C . LYS A 1 84 ? -7.230 17.467 -0.901 1.00 94.81 84 LYS A C 1
ATOM 660 O O . LYS A 1 84 ? -7.146 17.311 0.314 1.00 94.81 84 LYS A O 1
ATOM 665 N N . HIS A 1 85 ? -6.895 16.522 -1.779 1.00 94.56 85 HIS A N 1
ATOM 666 C CA . HIS A 1 85 ? -6.340 15.235 -1.378 1.00 94.56 85 HIS A CA 1
ATOM 667 C C . HIS A 1 85 ? -4.949 15.435 -0.791 1.00 94.56 85 HIS A C 1
ATOM 669 O O . HIS A 1 85 ? -4.008 15.826 -1.478 1.00 94.56 85 HIS A O 1
ATOM 675 N N . ASP A 1 86 ? -4.833 15.174 0.501 1.00 91.88 86 ASP A N 1
ATOM 676 C CA . ASP A 1 86 ? -3.611 15.339 1.273 1.00 91.88 86 ASP A CA 1
ATOM 677 C C . ASP A 1 86 ? -3.068 13.992 1.788 1.00 91.88 86 ASP A C 1
ATOM 679 O O . ASP A 1 86 ? -2.046 13.955 2.478 1.00 91.88 86 ASP A O 1
ATOM 683 N N . GLY A 1 87 ? -3.723 12.881 1.429 1.00 93.94 87 GLY A N 1
ATOM 684 C CA . GLY A 1 87 ? -3.404 11.514 1.847 1.00 93.94 87 GLY A CA 1
ATOM 685 C C . GLY A 1 87 ? -2.250 10.845 1.102 1.00 93.94 87 GLY A C 1
ATOM 686 O O . GLY A 1 87 ? -2.125 9.629 1.187 1.00 93.94 87 GLY A O 1
ATOM 687 N N . ILE A 1 88 ? -1.422 11.598 0.377 1.00 97.56 88 ILE A N 1
ATOM 688 C CA . ILE A 1 88 ? -0.316 11.058 -0.423 1.00 97.56 88 ILE A CA 1
ATOM 689 C C . ILE A 1 88 ? 1.006 11.170 0.345 1.00 97.56 88 ILE A C 1
ATOM 691 O O . ILE A 1 88 ? 1.420 12.257 0.760 1.00 97.56 88 ILE A O 1
ATOM 695 N N . ILE A 1 89 ? 1.694 10.040 0.491 1.00 97.81 89 ILE A N 1
ATOM 696 C CA . ILE A 1 89 ? 3.093 9.951 0.904 1.00 97.81 89 ILE A CA 1
ATOM 697 C C . ILE A 1 89 ? 3.936 9.681 -0.341 1.00 97.81 89 ILE A C 1
ATOM 699 O O . ILE A 1 89 ? 4.019 8.553 -0.829 1.00 97.81 89 ILE A O 1
ATOM 703 N N . TRP A 1 90 ? 4.565 10.741 -0.840 1.00 97.44 90 TRP A N 1
ATOM 704 C CA . TRP A 1 90 ? 5.469 10.670 -1.985 1.00 97.44 90 TRP A CA 1
ATOM 705 C C . TRP A 1 90 ? 6.721 9.868 -1.636 1.00 97.44 90 TRP A C 1
ATOM 707 O O . TRP A 1 90 ? 7.250 10.015 -0.530 1.00 97.44 90 TRP A O 1
ATOM 717 N N . ALA A 1 91 ? 7.245 9.088 -2.582 1.00 96.69 91 ALA A N 1
ATOM 718 C CA . ALA A 1 91 ? 8.427 8.258 -2.340 1.00 96.69 91 ALA A CA 1
ATOM 719 C C . ALA A 1 91 ? 9.635 9.076 -1.844 1.00 96.69 91 ALA A C 1
ATOM 721 O O . ALA A 1 91 ? 10.343 8.663 -0.927 1.00 96.69 91 ALA A O 1
ATOM 722 N N . SER A 1 92 ? 9.806 10.300 -2.356 1.00 95.06 92 SER A N 1
ATOM 723 C CA . SER A 1 92 ? 10.852 11.236 -1.921 1.00 95.06 92 SER A CA 1
ATOM 724 C C . SER A 1 92 ? 10.774 11.599 -0.432 1.00 95.06 92 SER A C 1
ATOM 726 O O . SER A 1 92 ? 11.800 11.847 0.197 1.00 95.06 92 SER A O 1
ATOM 728 N N . GLN A 1 93 ? 9.581 11.581 0.170 1.00 94.94 93 GLN A N 1
ATOM 729 C CA . GLN A 1 93 ? 9.402 11.825 1.604 1.00 94.94 93 GLN A CA 1
ATOM 730 C C . GLN A 1 93 ? 9.847 10.631 2.453 1.00 94.94 93 GLN A C 1
ATOM 732 O O . GLN A 1 93 ? 10.170 10.812 3.626 1.00 94.94 93 GLN A O 1
ATOM 737 N N . MET A 1 94 ? 9.873 9.426 1.883 1.00 94.12 94 MET A N 1
ATOM 738 C CA . MET A 1 94 ? 10.289 8.210 2.585 1.00 94.12 94 MET A CA 1
ATOM 739 C C . MET A 1 94 ? 11.812 8.093 2.700 1.00 94.12 94 MET A C 1
ATOM 741 O O . MET A 1 94 ? 12.295 7.363 3.564 1.00 94.12 94 MET A O 1
ATOM 745 N N . ALA A 1 95 ? 12.551 8.807 1.843 1.00 87.12 95 ALA A N 1
ATOM 746 C CA . ALA A 1 95 ? 14.010 8.776 1.792 1.00 87.12 95 ALA A CA 1
ATOM 747 C C . ALA A 1 95 ? 14.677 9.411 3.025 1.00 87.12 95 ALA A C 1
ATOM 749 O O . ALA A 1 95 ? 15.785 9.020 3.383 1.00 87.12 95 ALA A O 1
ATOM 750 N N . ASP A 1 96 ? 14.010 10.362 3.692 1.00 88.19 96 ASP A N 1
ATOM 751 C CA . ASP A 1 96 ? 14.483 10.936 4.955 1.00 88.19 96 ASP A CA 1
ATOM 752 C C . ASP A 1 96 ? 13.719 10.322 6.146 1.00 88.19 96 ASP A C 1
ATOM 754 O O . ASP A 1 96 ? 12.521 10.591 6.319 1.00 88.19 96 ASP A O 1
ATOM 758 N N . PRO A 1 97 ? 14.391 9.543 7.018 1.00 76.94 97 PRO A N 1
ATOM 759 C CA . PRO A 1 97 ? 13.789 8.983 8.227 1.00 76.94 97 PRO A CA 1
ATOM 760 C C . PRO A 1 97 ? 13.158 10.028 9.158 1.00 76.94 97 PRO A C 1
ATOM 762 O O . PRO A 1 97 ? 12.236 9.705 9.908 1.00 76.94 97 PRO A O 1
ATOM 765 N N . LYS A 1 98 ? 13.604 11.291 9.111 1.00 86.56 98 LYS A N 1
ATOM 766 C CA . LYS A 1 98 ? 13.078 12.379 9.954 1.00 86.56 98 LYS A CA 1
ATOM 767 C C . LYS A 1 98 ? 11.668 12.821 9.567 1.00 86.56 98 LYS A C 1
ATOM 769 O O . LYS A 1 98 ? 11.000 13.472 10.368 1.00 86.56 98 LYS A O 1
ATOM 774 N N . ASN A 1 99 ? 11.181 12.447 8.383 1.00 89.69 99 ASN A N 1
ATOM 775 C CA . ASN A 1 99 ? 9.847 12.826 7.914 1.00 89.69 99 ASN A CA 1
ATOM 776 C C . ASN A 1 99 ? 8.700 12.106 8.638 1.00 89.69 99 ASN A C 1
ATOM 778 O O . ASN A 1 99 ? 7.537 12.428 8.373 1.00 89.69 99 ASN A O 1
ATOM 782 N N . ASN A 1 100 ? 8.995 11.136 9.519 1.00 93.44 100 ASN A N 1
ATOM 783 C CA . ASN A 1 100 ? 8.008 10.384 10.310 1.00 93.44 100 ASN A CA 1
ATOM 784 C C . ASN A 1 100 ? 6.813 9.907 9.466 1.00 93.44 100 ASN A C 1
ATOM 786 O O . ASN A 1 100 ? 5.656 9.941 9.892 1.00 93.44 100 ASN A O 1
ATOM 790 N N . TRP A 1 101 ? 7.089 9.507 8.224 1.00 95.81 101 TRP A N 1
ATOM 791 C CA . TRP A 1 101 ? 6.058 9.292 7.216 1.00 95.81 101 TRP A CA 1
ATOM 792 C C . TRP A 1 101 ? 5.124 8.135 7.593 1.00 95.81 101 TRP A C 1
ATOM 794 O O . TRP A 1 101 ? 3.930 8.227 7.332 1.00 95.81 101 TRP A O 1
ATOM 804 N N . ILE A 1 102 ? 5.616 7.110 8.301 1.00 97.12 102 ILE A N 1
ATOM 805 C CA . ILE A 1 102 ? 4.767 6.018 8.801 1.00 97.12 102 ILE A CA 1
ATOM 806 C C . ILE A 1 102 ? 3.730 6.536 9.807 1.00 97.12 102 ILE A C 1
ATOM 808 O O . ILE A 1 102 ? 2.564 6.157 9.742 1.00 97.12 102 ILE A O 1
ATOM 812 N N . GLU A 1 103 ? 4.112 7.437 10.713 1.00 96.75 103 GLU A N 1
ATOM 813 C CA . GLU A 1 103 ? 3.171 8.004 11.689 1.00 96.75 103 GLU A CA 1
ATOM 814 C C . GLU A 1 103 ? 2.122 8.891 10.999 1.00 96.75 103 GLU A C 1
ATOM 816 O O . GLU A 1 103 ? 0.948 8.872 11.370 1.00 96.75 103 GLU A O 1
ATOM 821 N N . ARG A 1 104 ? 2.514 9.595 9.925 1.00 97.00 104 ARG A N 1
ATOM 822 C CA . ARG A 1 104 ? 1.581 10.325 9.048 1.00 97.00 104 ARG A CA 1
ATOM 823 C C . ARG A 1 104 ? 0.605 9.394 8.325 1.00 97.00 104 ARG A C 1
ATOM 825 O O . ARG A 1 104 ? -0.541 9.778 8.126 1.00 97.00 104 ARG A O 1
ATOM 832 N N . VAL A 1 105 ? 1.026 8.187 7.938 1.00 98.19 105 VAL A N 1
ATOM 833 C CA . VAL A 1 105 ? 0.107 7.172 7.394 1.00 98.19 105 VAL A CA 1
ATOM 834 C C . VAL A 1 105 ? -0.885 6.739 8.472 1.00 98.19 105 VAL A C 1
ATOM 836 O O . VAL A 1 105 ? -2.094 6.785 8.261 1.00 98.19 105 VAL A O 1
ATOM 839 N N . LEU A 1 106 ? -0.398 6.372 9.660 1.00 98.31 106 LEU A N 1
ATOM 840 C CA . LEU A 1 106 ? -1.240 5.868 10.750 1.00 98.31 106 LEU A CA 1
ATOM 841 C C . LEU A 1 106 ? -2.307 6.868 11.214 1.00 98.31 106 LEU A C 1
ATOM 843 O O . LEU A 1 106 ? -3.408 6.442 11.579 1.00 98.31 106 LEU A O 1
ATOM 847 N N . SER A 1 107 ? -1.996 8.167 11.208 1.00 97.44 107 SER A N 1
ATOM 848 C CA . SER A 1 107 ? -2.929 9.222 11.622 1.00 97.44 107 SER A CA 1
ATOM 849 C C . SER A 1 107 ? -4.058 9.474 10.620 1.00 97.44 107 SER A C 1
ATOM 851 O O . SER A 1 107 ? -5.097 10.004 11.006 1.00 97.44 107 SER A O 1
ATOM 853 N N . ARG A 1 108 ? -3.878 9.076 9.355 1.00 96.94 108 ARG A N 1
ATOM 854 C CA . ARG A 1 108 ? -4.873 9.240 8.283 1.00 96.94 108 ARG A CA 1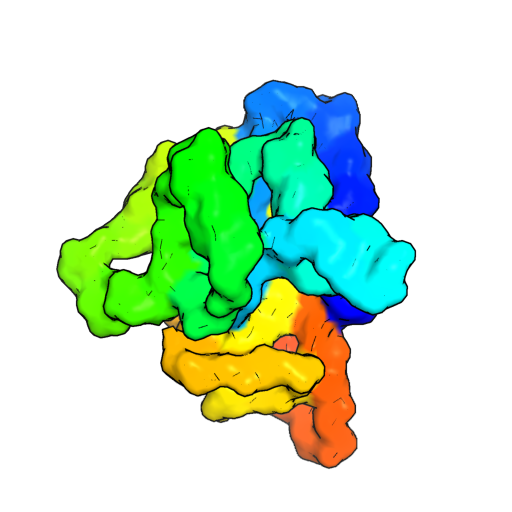
ATOM 855 C C . ARG A 1 108 ? -5.823 8.059 8.142 1.00 96.94 108 ARG A C 1
ATOM 857 O O . ARG A 1 108 ? -6.921 8.213 7.615 1.00 96.94 108 ARG A O 1
ATOM 864 N N . LEU A 1 109 ? -5.403 6.887 8.606 1.00 98.12 109 LEU A N 1
ATOM 865 C CA . LEU A 1 109 ? -6.210 5.677 8.545 1.00 98.12 109 LEU A CA 1
ATOM 866 C C . LEU A 1 109 ? -7.279 5.676 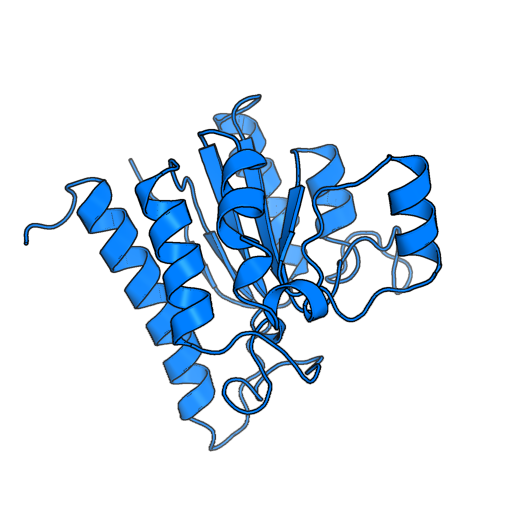9.643 1.00 98.12 109 LEU A C 1
ATOM 868 O O . LEU A 1 109 ? -7.003 5.973 10.810 1.00 98.12 109 LEU A O 1
ATOM 872 N N . SER A 1 110 ? -8.489 5.262 9.284 1.00 96.94 110 SER A N 1
ATOM 873 C CA . SER A 1 110 ? -9.548 4.920 10.239 1.00 96.94 110 SER A CA 1
ATOM 874 C C . SER A 1 110 ? -9.227 3.614 10.976 1.00 96.94 110 SER A C 1
ATOM 876 O O . SER A 1 110 ? -8.176 3.009 10.759 1.00 96.94 110 SER A O 1
ATOM 878 N N . ASP A 1 111 ? -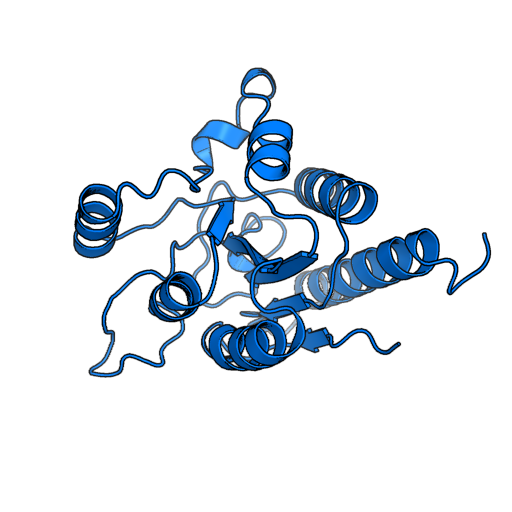10.115 3.180 11.871 1.00 95.94 111 ASP A N 1
ATOM 879 C CA . ASP A 1 111 ? -9.910 1.943 12.627 1.00 95.94 111 ASP A CA 1
ATOM 880 C C . ASP A 1 111 ? -10.022 0.690 11.753 1.00 95.94 111 ASP A C 1
ATOM 882 O O . ASP A 1 111 ? -9.209 -0.215 11.923 1.00 95.94 111 ASP A O 1
ATOM 886 N N . ASP A 1 112 ? -10.962 0.645 10.799 1.00 97.75 112 ASP A N 1
ATOM 887 C CA . ASP A 1 112 ? -11.061 -0.441 9.819 1.00 97.75 112 ASP A CA 1
ATOM 888 C C . ASP A 1 112 ? -10.324 -0.071 8.528 1.00 97.75 112 ASP A C 1
ATOM 890 O O . ASP A 1 112 ? -10.640 0.928 7.878 1.00 97.75 112 ASP A O 1
ATOM 894 N N . VAL A 1 113 ? -9.363 -0.904 8.130 1.00 98.62 113 VAL A N 1
ATOM 895 C CA . VAL A 1 113 ? -8.485 -0.643 6.984 1.00 98.62 113 VAL A CA 1
ATOM 896 C C . VAL A 1 113 ? -8.542 -1.802 6.001 1.00 98.62 113 VAL A C 1
ATOM 898 O O . VAL A 1 113 ? -8.340 -2.960 6.378 1.00 98.62 113 VAL A O 1
ATOM 901 N N . TYR A 1 114 ? -8.784 -1.482 4.733 1.00 98.69 114 TYR A N 1
ATOM 902 C CA . TYR A 1 114 ? -8.473 -2.368 3.614 1.00 98.69 114 TYR A CA 1
ATOM 903 C C . TYR A 1 114 ? -7.105 -1.978 3.047 1.00 98.69 114 TYR A C 1
ATOM 905 O O . TYR A 1 114 ? -6.855 -0.793 2.831 1.00 98.69 114 TYR A O 1
ATOM 913 N N . ILE A 1 115 ? -6.214 -2.946 2.841 1.00 98.88 115 ILE A N 1
ATOM 914 C CA . ILE A 1 115 ? -4.870 -2.686 2.304 1.00 98.88 115 ILE A CA 1
ATOM 915 C C . ILE A 1 115 ? -4.809 -3.206 0.872 1.00 98.88 115 ILE A C 1
ATOM 917 O O . ILE A 1 115 ? -5.066 -4.380 0.646 1.00 98.88 115 ILE A O 1
ATOM 921 N N . THR A 1 116 ? -4.446 -2.359 -0.078 1.00 98.88 116 THR A N 1
ATOM 922 C CA . THR A 1 116 ? -4.148 -2.771 -1.449 1.00 98.88 116 THR A CA 1
ATOM 923 C C . THR A 1 116 ? -2.668 -2.549 -1.723 1.00 98.88 116 THR A C 1
ATOM 925 O O . THR A 1 116 ? -2.124 -1.495 -1.379 1.00 98.88 116 THR A O 1
ATOM 928 N N . ILE A 1 117 ? -1.991 -3.581 -2.221 1.00 98.88 117 ILE A N 1
ATOM 929 C CA . ILE A 1 117 ? -0.550 -3.551 -2.475 1.00 98.88 117 ILE A CA 1
ATOM 930 C C . ILE A 1 117 ? -0.326 -3.817 -3.951 1.00 98.88 117 ILE A C 1
ATOM 932 O O . ILE A 1 117 ? -0.381 -4.968 -4.387 1.00 98.88 117 ILE A O 1
ATOM 936 N N . ASP A 1 118 ? -0.017 -2.753 -4.675 1.00 98.81 118 ASP A N 1
ATOM 937 C CA . ASP A 1 118 ? 0.655 -2.870 -5.953 1.00 98.81 118 ASP A CA 1
ATOM 938 C C . ASP A 1 118 ? 2.112 -3.273 -5.710 1.00 98.81 118 ASP A C 1
ATOM 940 O O . ASP A 1 118 ? 2.807 -2.715 -4.850 1.00 98.81 118 ASP A O 1
ATOM 944 N N . LEU A 1 119 ? 2.576 -4.305 -6.409 1.00 98.75 119 LEU A N 1
ATOM 945 C CA . LEU A 1 119 ? 3.949 -4.769 -6.268 1.00 98.75 119 LEU A CA 1
ATOM 946 C C . LEU A 1 119 ? 4.964 -3.785 -6.854 1.00 98.75 119 LEU A C 1
ATOM 948 O O . LEU A 1 119 ? 6.121 -3.819 -6.423 1.00 98.75 119 LEU A O 1
ATOM 952 N N . ASP A 1 120 ? 4.560 -2.881 -7.746 1.00 98.50 120 ASP A N 1
ATOM 953 C CA . ASP A 1 120 ? 5.433 -1.832 -8.275 1.00 98.50 120 ASP A CA 1
ATOM 954 C C . ASP A 1 120 ? 5.743 -0.727 -7.244 1.00 98.50 120 ASP A C 1
ATOM 956 O O . ASP A 1 120 ? 6.682 0.058 -7.409 1.00 98.50 120 ASP A O 1
ATOM 960 N N . ALA A 1 121 ? 5.057 -0.725 -6.095 1.00 98.56 121 ALA A N 1
ATOM 961 C CA . ALA A 1 121 ? 5.416 0.086 -4.934 1.00 98.56 121 ALA A CA 1
ATOM 962 C C . ALA A 1 121 ? 6.827 -0.235 -4.411 1.00 98.56 121 ALA A C 1
ATOM 964 O O . ALA A 1 121 ? 7.485 0.607 -3.783 1.00 98.56 121 ALA A O 1
ATOM 965 N N . LEU A 1 122 ? 7.276 -1.473 -4.633 1.00 98.62 122 LEU A N 1
ATOM 966 C CA . LEU A 1 122 ? 8.602 -1.950 -4.274 1.00 98.62 122 LEU A CA 1
ATOM 967 C C . LEU A 1 122 ? 9.632 -1.515 -5.311 1.00 98.62 122 LEU A C 1
ATOM 969 O O . LEU A 1 122 ? 9.341 -1.348 -6.491 1.00 98.62 122 LEU A O 1
ATOM 973 N N . ASP A 1 123 ? 10.873 -1.346 -4.866 1.00 98.44 123 ASP A N 1
ATOM 974 C CA . ASP A 1 123 ? 11.945 -0.989 -5.786 1.00 98.44 123 ASP A CA 1
ATOM 975 C C . ASP A 1 123 ? 12.207 -2.119 -6.811 1.00 98.44 123 ASP A C 1
ATOM 977 O O . ASP A 1 123 ? 12.282 -3.294 -6.419 1.00 98.44 123 ASP A O 1
ATOM 981 N N . PRO A 1 124 ? 12.430 -1.799 -8.102 1.00 98.19 124 PRO A N 1
ATOM 982 C CA . PRO A 1 124 ? 12.725 -2.794 -9.133 1.00 98.19 124 PRO A CA 1
ATOM 983 C C . PRO A 1 124 ? 13.963 -3.656 -8.848 1.00 98.19 124 PRO A C 1
ATOM 985 O O . PRO A 1 124 ? 14.081 -4.748 -9.399 1.00 98.19 124 PRO A O 1
ATOM 988 N N . SER A 1 125 ? 14.876 -3.223 -7.966 1.00 97.88 125 SER A N 1
ATOM 989 C CA . SER A 1 125 ? 16.003 -4.054 -7.512 1.00 97.88 125 SER A CA 1
ATOM 990 C C . SER A 1 125 ? 15.580 -5.302 -6.727 1.00 97.88 125 SER A C 1
ATOM 992 O O . SER A 1 125 ? 16.344 -6.266 -6.665 1.00 97.88 125 SER A O 1
ATOM 994 N N . ILE A 1 126 ? 14.378 -5.309 -6.138 1.00 98.12 126 ILE A N 1
ATOM 995 C CA . ILE A 1 126 ? 13.821 -6.454 -5.401 1.00 98.12 126 ILE A CA 1
ATOM 996 C C . ILE A 1 126 ? 12.535 -7.000 -6.030 1.00 98.12 126 ILE A C 1
ATOM 998 O O . ILE A 1 126 ? 12.228 -8.178 -5.846 1.00 98.12 126 ILE A O 1
ATOM 1002 N N . MET A 1 127 ? 11.797 -6.178 -6.782 1.00 98.38 127 MET A N 1
ATOM 1003 C CA . MET A 1 127 ? 10.556 -6.563 -7.457 1.00 98.38 127 MET A CA 1
ATOM 1004 C C . MET A 1 127 ? 10.532 -6.095 -8.924 1.00 98.38 127 MET A C 1
ATOM 1006 O O . MET A 1 127 ? 9.799 -5.180 -9.277 1.00 98.38 127 MET A O 1
ATOM 1010 N N . PRO A 1 128 ? 11.335 -6.711 -9.811 1.00 98.00 128 PRO A N 1
ATOM 1011 C CA . PRO A 1 128 ? 11.315 -6.383 -11.239 1.00 98.00 128 PRO A CA 1
ATOM 1012 C C . PRO A 1 128 ? 10.123 -6.981 -12.010 1.00 98.00 128 PRO A C 1
ATOM 1014 O O . PRO A 1 128 ? 9.897 -6.597 -13.152 1.00 98.00 128 PRO A O 1
ATOM 1017 N N . ALA A 1 129 ? 9.399 -7.951 -11.439 1.00 97.94 129 ALA A N 1
ATOM 1018 C CA . ALA A 1 129 ? 8.345 -8.709 -12.121 1.00 97.94 129 ALA A CA 1
ATOM 1019 C C . ALA A 1 129 ? 6.971 -8.019 -12.020 1.00 97.94 129 ALA A C 1
ATOM 1021 O O . ALA A 1 129 ? 6.052 -8.539 -11.388 1.00 97.94 129 ALA A O 1
ATOM 1022 N N . VAL A 1 130 ? 6.863 -6.831 -12.618 1.00 98.00 130 VAL A N 1
ATOM 1023 C CA . VAL A 1 130 ? 5.653 -5.987 -12.664 1.00 98.00 130 VAL A CA 1
ATOM 1024 C C . VAL A 1 130 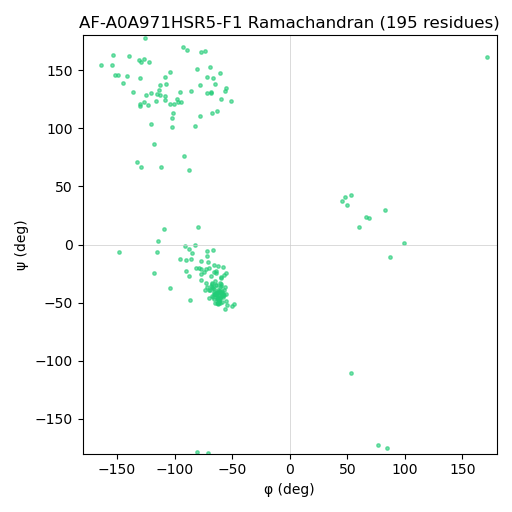? 5.494 -5.361 -14.053 1.00 98.00 130 VAL A C 1
ATOM 1026 O O . VAL A 1 130 ? 6.452 -5.334 -14.829 1.00 98.00 130 VAL A O 1
ATOM 1029 N N . GLY A 1 131 ? 4.299 -4.868 -14.388 1.00 96.56 131 GLY A N 1
ATOM 1030 C CA . GLY A 1 131 ? 4.043 -4.218 -15.683 1.00 96.56 131 GLY A CA 1
ATOM 1031 C C . GLY A 1 131 ? 4.727 -2.853 -15.835 1.00 96.56 131 GLY A C 1
ATOM 1032 O O . GLY A 1 131 ? 5.256 -2.538 -16.903 1.00 96.56 131 GLY A O 1
ATOM 1033 N N . THR A 1 132 ? 4.755 -2.066 -14.758 1.00 96.25 132 THR A N 1
ATOM 1034 C CA . THR A 1 132 ? 5.152 -0.647 -14.746 1.00 96.25 132 THR A CA 1
ATOM 1035 C C . THR A 1 132 ? 6.208 -0.355 -13.668 1.00 96.25 132 THR A C 1
ATOM 1037 O O . THR A 1 132 ? 5.940 0.343 -12.696 1.00 96.25 132 THR A O 1
ATOM 1040 N N . PRO A 1 133 ? 7.439 -0.890 -13.782 1.00 97.06 133 PRO A N 1
ATOM 1041 C CA . PRO A 1 133 ? 8.457 -0.702 -12.750 1.00 97.06 133 PRO A CA 1
ATOM 1042 C C . PRO A 1 133 ? 8.940 0.754 -12.674 1.00 97.06 133 PRO A C 1
ATOM 1044 O O . PRO A 1 133 ? 9.395 1.317 -13.668 1.00 97.06 133 PRO A O 1
ATOM 1047 N N . GLU A 1 134 ? 8.956 1.325 -11.468 1.00 97.94 134 GLU A N 1
ATOM 1048 C CA . GLU A 1 134 ? 9.422 2.696 -11.218 1.00 97.94 134 GLU A CA 1
ATOM 1049 C C . GLU A 1 134 ? 10.603 2.723 -10.227 1.00 97.94 134 GLU A C 1
ATOM 1051 O O . GLU A 1 134 ? 10.505 2.142 -9.144 1.00 97.94 134 GLU A O 1
ATOM 1056 N N . PRO A 1 135 ? 11.725 3.408 -10.507 1.00 96.50 135 PRO A N 1
ATOM 1057 C CA . PRO A 1 135 ? 12.883 3.433 -9.608 1.00 96.50 135 PRO A CA 1
ATOM 1058 C C . PRO A 1 135 ? 12.614 4.202 -8.304 1.00 96.50 135 PRO A C 1
ATOM 1060 O O . PRO A 1 135 ? 11.828 5.147 -8.280 1.00 96.50 135 PRO A O 1
ATOM 1063 N N . GLY A 1 136 ? 13.318 3.852 -7.220 1.00 94.50 136 GLY A N 1
ATOM 1064 C CA . GLY A 1 136 ? 13.230 4.566 -5.938 1.00 94.50 136 GLY A CA 1
ATOM 1065 C C . GLY A 1 136 ? 12.047 4.127 -5.072 1.00 94.50 136 GLY A C 1
ATOM 1066 O O . GLY A 1 136 ? 11.491 4.937 -4.327 1.00 94.50 136 GLY A O 1
ATOM 1067 N N . GLY A 1 137 ? 11.648 2.861 -5.207 1.00 96.88 137 GLY A N 1
ATOM 1068 C CA . GLY A 1 137 ? 10.551 2.256 -4.453 1.00 96.88 137 GLY A CA 1
ATOM 1069 C C . GLY A 1 137 ? 10.949 1.822 -3.041 1.00 96.88 137 GLY A C 1
ATOM 1070 O O . GLY A 1 137 ? 12.087 1.989 -2.592 1.00 96.88 137 GLY A O 1
ATOM 1071 N N . MET A 1 138 ? 9.995 1.242 -2.313 1.00 97.44 138 MET A N 1
ATOM 1072 C CA . MET A 1 138 ? 10.260 0.710 -0.976 1.00 97.44 138 MET A CA 1
ATOM 1073 C C . MET A 1 138 ? 11.099 -0.566 -1.044 1.00 97.44 138 MET A C 1
ATOM 1075 O O . MET A 1 138 ? 10.905 -1.427 -1.901 1.00 97.44 138 MET A O 1
ATOM 1079 N N . LEU A 1 139 ? 11.988 -0.736 -0.066 1.00 97.69 139 LEU A N 1
ATOM 1080 C CA . LEU A 1 139 ? 12.669 -2.010 0.152 1.00 97.69 139 LEU A CA 1
ATOM 1081 C C . LEU A 1 139 ? 11.876 -2.910 1.108 1.00 97.69 139 LEU A C 1
ATOM 1083 O O . LEU A 1 139 ? 10.955 -2.481 1.811 1.00 97.69 139 LEU A O 1
ATOM 1087 N N . TRP A 1 140 ? 12.273 -4.180 1.170 1.00 98.38 140 TRP A N 1
ATOM 1088 C CA . TRP A 1 140 ? 11.584 -5.225 1.928 1.00 98.38 140 TRP A CA 1
ATOM 1089 C C . TRP A 1 140 ? 11.286 -4.843 3.387 1.00 98.38 140 TRP A C 1
ATOM 1091 O O . TRP A 1 140 ? 10.141 -4.907 3.831 1.00 98.38 140 TRP A O 1
ATOM 1101 N N . TYR A 1 141 ? 12.298 -4.415 4.148 1.00 97.62 141 TYR A N 1
ATOM 1102 C CA . TYR A 1 141 ? 12.114 -4.120 5.573 1.00 97.62 141 TYR A CA 1
ATOM 1103 C C . TYR A 1 141 ? 11.322 -2.839 5.830 1.00 97.62 141 TYR A C 1
ATOM 1105 O O . TYR A 1 141 ? 10.538 -2.811 6.773 1.00 97.62 141 TYR A O 1
ATOM 1113 N N . GLN A 1 142 ? 11.460 -1.828 4.970 1.00 96.06 142 GLN A N 1
ATOM 1114 C CA . GLN A 1 142 ? 10.661 -0.603 5.046 1.00 96.06 142 GLN A CA 1
ATOM 1115 C C . GLN A 1 142 ? 9.171 -0.909 4.834 1.00 96.06 142 GLN A C 1
ATOM 1117 O O . GLN A 1 142 ? 8.318 -0.455 5.598 1.00 96.06 142 GLN A O 1
ATOM 1122 N N . THR A 1 143 ? 8.872 -1.760 3.850 1.00 98.44 143 THR A N 1
ATOM 1123 C CA . THR A 1 143 ? 7.516 -2.248 3.569 1.00 98.44 143 THR A CA 1
ATOM 1124 C C . THR A 1 143 ? 6.952 -3.023 4.758 1.00 98.44 143 THR A C 1
ATOM 1126 O O . THR A 1 143 ? 5.845 -2.750 5.227 1.00 98.44 143 THR A O 1
ATOM 1129 N N . LEU A 1 144 ? 7.726 -3.968 5.306 1.00 98.62 144 LEU A N 1
ATOM 1130 C CA . LEU A 1 144 ? 7.301 -4.745 6.470 1.00 98.62 144 LEU A CA 1
ATOM 1131 C C . LEU A 1 144 ? 7.110 -3.886 7.723 1.00 98.62 144 LEU A C 1
ATOM 1133 O O . LEU A 1 144 ? 6.219 -4.194 8.515 1.00 98.62 144 LEU A O 1
ATOM 1137 N N . GLU A 1 145 ? 7.913 -2.840 7.927 1.00 98.06 145 GLU A N 1
ATOM 1138 C CA . GLU A 1 145 ? 7.763 -1.924 9.059 1.00 98.06 145 GLU A CA 1
ATOM 1139 C C . GLU A 1 145 ? 6.421 -1.189 8.994 1.00 98.06 145 GLU A C 1
ATOM 1141 O O . GLU A 1 145 ? 5.654 -1.233 9.962 1.00 98.06 145 GLU A O 1
ATOM 1146 N N . LEU A 1 146 ? 6.103 -0.588 7.841 1.00 98.56 146 LEU A N 1
ATOM 1147 C CA . LEU A 1 146 ? 4.821 0.076 7.607 1.00 98.56 146 LEU A CA 1
ATOM 1148 C C . LEU A 1 146 ? 3.653 -0.884 7.849 1.00 98.56 146 LEU A C 1
ATOM 1150 O O . LEU A 1 146 ? 2.782 -0.605 8.676 1.00 98.56 146 LEU A O 1
ATOM 1154 N N . LEU A 1 147 ? 3.652 -2.030 7.163 1.00 98.81 147 LEU A N 1
ATOM 1155 C CA . LEU A 1 147 ? 2.563 -3.003 7.251 1.00 98.81 147 LEU A CA 1
ATOM 1156 C C . LEU A 1 147 ? 2.407 -3.540 8.674 1.00 98.81 147 LEU A C 1
ATOM 1158 O O . LEU A 1 147 ? 1.288 -3.659 9.164 1.00 98.81 147 LEU A O 1
ATOM 1162 N N . THR A 1 148 ? 3.510 -3.808 9.377 1.00 98.62 148 THR A N 1
ATOM 1163 C CA . THR A 1 148 ? 3.468 -4.260 10.775 1.00 98.62 148 THR A CA 1
ATOM 1164 C C . THR A 1 148 ? 2.827 -3.209 11.672 1.00 98.62 148 THR A C 1
ATOM 1166 O O . THR A 1 148 ? 1.936 -3.546 12.450 1.00 98.62 148 THR A O 1
ATOM 1169 N N . LYS A 1 149 ? 3.227 -1.938 11.548 1.00 98.56 149 LYS A N 1
ATOM 1170 C CA . LYS A 1 149 ? 2.657 -0.846 12.348 1.00 98.56 149 LYS A CA 1
ATOM 1171 C C . LYS A 1 149 ? 1.171 -0.636 12.059 1.00 98.56 149 LYS A C 1
ATOM 1173 O O . LYS A 1 149 ? 0.391 -0.485 13.000 1.00 98.56 149 LYS A O 1
ATOM 1178 N N . VAL A 1 150 ? 0.767 -0.676 10.789 1.00 98.75 150 VAL A N 1
ATOM 1179 C CA . VAL A 1 150 ? -0.646 -0.578 10.390 1.00 98.75 150 VAL A CA 1
ATOM 1180 C C . VAL A 1 150 ? -1.439 -1.744 10.965 1.00 98.75 150 VAL A C 1
ATOM 1182 O O . VAL A 1 150 ? -2.435 -1.514 11.648 1.00 98.75 150 VAL A O 1
ATOM 1185 N N . ILE A 1 151 ? -0.969 -2.981 10.771 1.00 98.62 151 ILE A N 1
ATOM 1186 C CA . ILE A 1 151 ? -1.630 -4.177 11.299 1.00 98.62 151 ILE A CA 1
ATOM 1187 C C . ILE A 1 151 ? -1.748 -4.082 12.813 1.00 98.62 151 ILE A C 1
ATOM 1189 O O . ILE A 1 151 ? -2.826 -4.319 13.333 1.00 98.62 151 ILE A O 1
ATOM 1193 N N . ASP A 1 152 ? -0.701 -3.688 13.534 1.00 97.88 152 ASP A N 1
ATOM 1194 C CA . ASP A 1 152 ? -0.728 -3.602 14.995 1.00 97.88 152 ASP A CA 1
ATOM 1195 C C . ASP A 1 152 ? -1.728 -2.563 15.503 1.00 97.88 152 ASP A C 1
ATOM 1197 O O . ASP A 1 152 ? -2.476 -2.837 16.445 1.00 97.88 152 ASP A O 1
ATOM 1201 N N . LYS A 1 153 ? -1.806 -1.398 14.857 1.00 98.19 153 LYS A N 1
ATOM 1202 C CA . LYS A 1 153 ? -2.634 -0.275 15.316 1.00 98.19 153 LYS A CA 1
ATOM 1203 C C . LYS A 1 153 ? -4.075 -0.311 14.814 1.00 98.19 153 LYS A C 1
ATOM 1205 O O . LYS A 1 153 ? -4.940 0.216 15.501 1.00 98.19 153 LYS A O 1
ATOM 1210 N N . LYS A 1 154 ? -4.345 -0.926 13.661 1.00 97.81 154 LYS A N 1
ATOM 1211 C CA . LYS A 1 154 ? -5.643 -0.861 12.965 1.00 97.81 154 LYS A CA 1
ATOM 1212 C C . LYS A 1 154 ? -6.256 -2.241 12.752 1.00 97.81 154 LYS A C 1
ATOM 1214 O O . LYS A 1 154 ? -5.556 -3.252 12.769 1.00 97.81 154 LYS A O 1
ATOM 1219 N N . ASN A 1 155 ? -7.566 -2.315 12.584 1.00 97.00 155 ASN A N 1
ATOM 1220 C CA . ASN A 1 155 ? -8.257 -3.542 12.219 1.00 97.00 155 ASN A CA 1
ATOM 1221 C C . ASN A 1 155 ? -8.170 -3.752 10.701 1.00 97.00 155 ASN A C 1
ATOM 1223 O O . ASN A 1 155 ? -8.891 -3.117 9.935 1.00 97.00 155 ASN A O 1
ATOM 1227 N N . VAL A 1 156 ? -7.280 -4.642 10.255 1.00 98.06 156 VAL A N 1
ATOM 1228 C CA . VAL A 1 156 ? -7.173 -4.986 8.829 1.00 98.06 156 VAL A CA 1
ATOM 1229 C C . VAL A 1 156 ? -8.297 -5.946 8.460 1.00 98.06 156 VAL A C 1
ATOM 1231 O O . VAL A 1 156 ? -8.319 -7.100 8.890 1.00 98.06 156 VAL A O 1
ATOM 1234 N N . ILE A 1 157 ? -9.242 -5.450 7.668 1.00 97.06 157 ILE A N 1
ATOM 1235 C CA . ILE A 1 157 ? -10.484 -6.156 7.321 1.00 97.06 157 ILE A CA 1
ATOM 1236 C C . ILE A 1 157 ? -10.367 -7.025 6.067 1.00 97.06 157 ILE A C 1
ATOM 1238 O O . ILE A 1 157 ? -11.248 -7.844 5.808 1.00 97.06 157 ILE A O 1
ATOM 1242 N N . GLY A 1 158 ? -9.300 -6.838 5.297 1.00 97.94 158 GLY A N 1
ATOM 1243 C CA . GLY A 1 158 ? -9.009 -7.517 4.043 1.00 97.94 158 GLY A CA 1
ATOM 1244 C C . GLY A 1 158 ? -7.808 -6.867 3.367 1.00 97.94 158 GLY A C 1
ATOM 1245 O O . GLY A 1 158 ? -7.439 -5.741 3.719 1.00 97.94 158 GLY A O 1
ATOM 1246 N N . PHE A 1 159 ? -7.192 -7.586 2.437 1.00 98.75 159 PHE A N 1
ATOM 1247 C CA . PHE A 1 159 ? -6.147 -7.012 1.601 1.00 98.75 159 PHE A CA 1
ATOM 1248 C C . PHE A 1 159 ? -6.024 -7.712 0.250 1.00 98.75 159 PHE A C 1
ATOM 1250 O O . PHE A 1 159 ? -6.479 -8.848 0.089 1.00 98.75 159 PHE A O 1
ATOM 1257 N N . ASP A 1 160 ? -5.359 -7.050 -0.688 1.00 98.75 160 ASP A N 1
ATOM 1258 C CA . ASP A 1 160 ? -4.921 -7.644 -1.945 1.00 98.75 160 ASP A CA 1
ATOM 1259 C C . ASP A 1 160 ? -3.450 -7.348 -2.250 1.00 98.75 160 ASP A C 1
ATOM 1261 O O . ASP A 1 160 ? -2.837 -6.451 -1.666 1.00 98.75 160 ASP A O 1
ATOM 1265 N N . VAL A 1 161 ? -2.881 -8.195 -3.108 1.00 98.81 161 VAL A N 1
ATOM 1266 C CA . VAL A 1 161 ? -1.552 -8.031 -3.705 1.00 98.81 161 VAL A CA 1
ATOM 1267 C C . VAL A 1 161 ? -1.708 -8.236 -5.210 1.00 98.81 161 VAL A C 1
ATOM 1269 O O . VAL A 1 161 ? -2.157 -9.309 -5.627 1.00 98.81 161 VAL A O 1
ATOM 1272 N N . VAL A 1 162 ? -1.380 -7.216 -6.000 1.00 98.69 162 VAL A N 1
ATOM 1273 C CA . VAL A 1 162 ? -1.673 -7.122 -7.443 1.00 98.69 162 VAL A CA 1
ATOM 1274 C C . VAL A 1 162 ? -0.407 -6.851 -8.269 1.00 98.69 162 VAL A C 1
ATOM 1276 O O . VAL A 1 162 ? 0.687 -6.777 -7.713 1.00 98.69 162 VAL A O 1
ATOM 1279 N N . GLU A 1 163 ? -0.551 -6.791 -9.595 1.00 98.19 163 GLU A N 1
ATOM 1280 C CA . GLU A 1 163 ? 0.500 -6.462 -10.578 1.00 98.19 163 GLU A CA 1
ATOM 1281 C C . GLU A 1 163 ? 1.722 -7.387 -10.622 1.00 98.19 163 GLU A C 1
ATOM 1283 O O . GLU A 1 163 ? 2.727 -7.085 -11.268 1.00 98.19 163 GLU A O 1
ATOM 1288 N N . LEU A 1 164 ? 1.645 -8.577 -10.015 1.00 98.06 164 LEU A N 1
ATOM 1289 C CA . LEU A 1 164 ? 2.658 -9.599 -10.266 1.00 98.06 164 LEU A CA 1
ATOM 1290 C C . LEU A 1 164 ? 2.607 -10.003 -11.745 1.00 98.06 164 LEU A C 1
ATOM 1292 O O . LEU A 1 164 ? 1.644 -10.631 -12.191 1.00 98.06 164 LEU A O 1
ATOM 1296 N N . CYS A 1 165 ? 3.680 -9.708 -12.472 1.00 97.31 165 CYS A N 1
ATOM 1297 C CA . CYS A 1 165 ? 3.893 -10.091 -13.862 1.00 97.31 165 CYS A CA 1
ATOM 1298 C C . CYS A 1 165 ? 5.129 -11.004 -13.940 1.00 97.31 165 CYS A C 1
ATOM 1300 O O . CYS A 1 165 ? 6.246 -10.508 -14.114 1.00 97.31 165 CYS A O 1
ATOM 1302 N N . PRO A 1 166 ? 4.972 -12.333 -13.750 1.00 96.44 166 PRO A N 1
ATOM 1303 C CA . PRO A 1 166 ? 6.099 -13.251 -13.619 1.00 96.44 166 PRO A CA 1
ATOM 1304 C C . PRO A 1 166 ? 7.053 -13.202 -14.814 1.00 96.44 166 PRO A C 1
ATOM 1306 O O . PRO A 1 166 ? 6.645 -13.330 -15.969 1.00 96.44 166 PRO A O 1
ATOM 1309 N N . ILE A 1 167 ? 8.350 -13.098 -14.523 1.00 97.19 167 ILE A N 1
ATOM 1310 C CA . ILE A 1 167 ? 9.413 -13.177 -15.528 1.00 97.19 167 ILE A CA 1
ATOM 1311 C C . ILE A 1 167 ? 9.952 -14.615 -15.527 1.00 97.19 167 ILE A C 1
ATOM 1313 O O . ILE A 1 167 ? 10.435 -15.069 -14.485 1.00 97.19 167 ILE A O 1
ATOM 1317 N N . PRO A 1 168 ? 9.930 -15.350 -16.658 1.00 97.06 168 PRO A N 1
ATOM 1318 C CA . PRO A 1 168 ? 10.461 -16.709 -16.722 1.00 97.06 168 PRO A CA 1
ATOM 1319 C C . PRO A 1 168 ? 11.888 -16.814 -16.161 1.00 97.06 168 PRO A C 1
ATOM 1321 O O . PRO A 1 168 ? 12.799 -16.119 -16.603 1.00 97.06 168 PRO A O 1
ATOM 1324 N N . GLY A 1 169 ? 12.076 -17.688 -15.169 1.00 95.69 169 GLY A N 1
ATOM 1325 C CA . GLY A 1 169 ? 13.360 -17.892 -14.486 1.00 95.69 169 GLY A CA 1
ATOM 1326 C C . GLY A 1 169 ? 13.632 -16.954 -13.302 1.00 95.69 169 GLY A C 1
ATOM 1327 O O . GLY A 1 169 ? 14.541 -17.233 -12.519 1.00 95.69 169 GLY A O 1
ATOM 1328 N N . ASN A 1 170 ? 12.837 -15.899 -13.095 1.00 95.31 170 ASN A N 1
ATOM 1329 C CA . ASN A 1 170 ? 12.946 -15.019 -11.931 1.00 95.31 170 ASN A CA 1
ATOM 1330 C C . ASN A 1 170 ? 12.042 -15.485 -10.779 1.00 95.31 170 ASN A C 1
ATOM 1332 O O . ASN A 1 170 ? 11.008 -14.899 -10.475 1.00 95.31 170 ASN A O 1
ATOM 1336 N N . ILE A 1 171 ? 12.480 -16.537 -10.090 1.00 97.50 171 ILE A N 1
ATOM 1337 C CA . ILE A 1 171 ? 11.753 -17.112 -8.945 1.00 97.50 171 ILE A CA 1
ATOM 1338 C C . ILE A 1 171 ? 11.701 -16.134 -7.753 1.00 97.50 171 ILE A C 1
ATOM 1340 O O . ILE A 1 171 ? 10.827 -16.234 -6.891 1.00 97.50 171 ILE A O 1
ATOM 1344 N N . ALA A 1 172 ? 12.648 -15.193 -7.673 1.00 98.12 172 ALA A N 1
ATOM 1345 C CA . ALA A 1 172 ? 12.796 -14.310 -6.523 1.00 98.12 172 ALA A CA 1
ATOM 1346 C C . ALA A 1 172 ? 11.593 -13.373 -6.352 1.00 98.12 172 ALA A C 1
ATOM 1348 O O . ALA A 1 172 ? 11.120 -13.219 -5.227 1.00 98.12 172 ALA A O 1
ATOM 1349 N N . SER A 1 173 ? 11.071 -12.797 -7.439 1.00 98.00 173 SER A N 1
ATOM 1350 C CA . SER A 1 173 ? 9.896 -11.917 -7.388 1.00 98.00 173 SER A CA 1
ATOM 1351 C C . SER A 1 173 ? 8.630 -12.659 -6.968 1.00 98.00 173 SER A C 1
ATOM 1353 O O . SER A 1 173 ? 7.948 -12.226 -6.038 1.00 98.0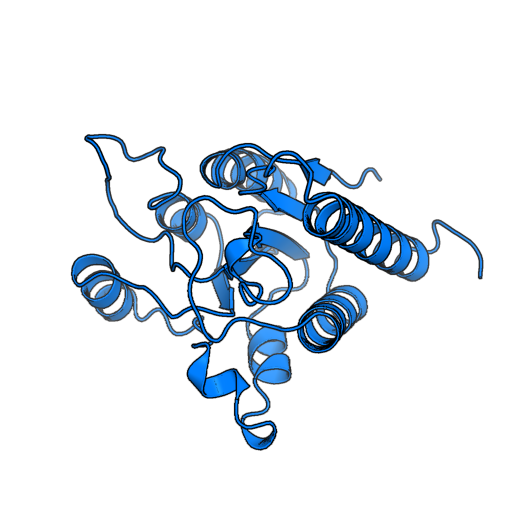0 173 SER A O 1
ATOM 1355 N N . ASP A 1 174 ? 8.370 -13.827 -7.558 1.00 97.75 174 ASP A N 1
ATOM 1356 C CA . ASP A 1 174 ? 7.218 -14.663 -7.202 1.00 97.75 174 ASP A CA 1
ATOM 1357 C C . ASP A 1 174 ? 7.265 -15.057 -5.719 1.00 97.75 174 ASP A C 1
ATOM 1359 O O . ASP A 1 174 ? 6.278 -14.953 -4.981 1.00 97.75 174 ASP A O 1
ATOM 1363 N N . PHE A 1 175 ? 8.449 -15.463 -5.245 1.00 98.38 175 PHE A N 1
ATOM 1364 C CA . PHE A 1 175 ? 8.649 -15.804 -3.844 1.00 98.38 175 PHE A CA 1
ATOM 1365 C C . PHE A 1 175 ? 8.528 -14.582 -2.932 1.00 98.38 175 PHE A C 1
ATOM 1367 O O . PHE A 1 175 ? 7.989 -14.713 -1.834 1.00 98.38 175 PHE A O 1
ATOM 1374 N N . LEU A 1 176 ? 8.990 -13.401 -3.354 1.00 98.56 176 LEU A N 1
ATOM 1375 C CA . LEU A 1 176 ? 8.836 -12.160 -2.593 1.00 98.56 176 LEU A CA 1
ATOM 1376 C C . LEU A 1 176 ? 7.355 -11.838 -2.397 1.00 98.56 176 LEU A C 1
ATOM 1378 O O . LEU A 1 176 ? 6.937 -11.639 -1.254 1.00 98.56 176 LEU A O 1
ATOM 1382 N N . ALA A 1 177 ? 6.559 -11.853 -3.469 1.00 98.44 177 ALA A N 1
ATOM 1383 C CA . ALA A 1 177 ? 5.119 -11.608 -3.409 1.00 98.44 177 ALA A CA 1
ATOM 1384 C C . ALA A 1 177 ? 4.421 -12.621 -2.484 1.00 98.44 177 ALA A C 1
ATOM 1386 O O . ALA A 1 177 ? 3.726 -12.242 -1.536 1.00 98.44 177 ALA A O 1
ATOM 1387 N N . ALA A 1 178 ? 4.697 -13.917 -2.664 1.00 98.44 178 ALA A N 1
ATOM 1388 C CA . ALA A 1 178 ? 4.161 -14.969 -1.801 1.00 98.44 178 ALA A CA 1
ATOM 1389 C C . ALA A 1 178 ? 4.589 -14.794 -0.332 1.00 98.44 178 ALA A C 1
ATOM 1391 O O . ALA A 1 178 ? 3.795 -14.982 0.598 1.00 98.44 178 ALA A O 1
ATOM 1392 N N . LYS A 1 179 ? 5.844 -14.400 -0.092 1.00 98.75 179 LYS A N 1
ATOM 1393 C CA . LYS A 1 179 ? 6.372 -14.173 1.254 1.00 98.75 179 LYS A CA 1
ATOM 1394 C C . LYS A 1 179 ? 5.737 -12.954 1.907 1.00 98.75 179 LYS A C 1
ATOM 1396 O O . LYS A 1 179 ? 5.511 -12.997 3.117 1.00 98.75 179 LYS A O 1
ATOM 1401 N N . LEU A 1 180 ? 5.444 -11.902 1.146 1.00 98.81 180 LEU A N 1
ATOM 1402 C CA . LEU A 1 180 ? 4.762 -10.706 1.634 1.00 98.81 180 LEU A CA 1
ATOM 1403 C C . LEU A 1 180 ? 3.361 -11.062 2.136 1.00 98.81 180 LEU A C 1
ATOM 1405 O O . LEU A 1 180 ? 3.047 -10.802 3.300 1.00 98.81 180 LEU A O 1
ATOM 1409 N N . VAL A 1 181 ? 2.583 -11.780 1.319 1.00 98.75 181 VAL A N 1
ATOM 1410 C CA . VAL A 1 181 ? 1.259 -12.310 1.695 1.00 98.75 181 VAL A CA 1
ATOM 1411 C C . VAL A 1 181 ? 1.360 -13.160 2.962 1.00 98.75 181 VAL A C 1
ATOM 1413 O O . VAL A 1 181 ? 0.625 -12.943 3.928 1.00 98.75 181 VAL A O 1
ATOM 1416 N N . PHE A 1 182 ? 2.317 -14.092 3.011 1.00 98.44 182 PHE A N 1
ATOM 1417 C CA . PHE A 1 182 ? 2.536 -14.946 4.180 1.00 98.44 182 PHE A CA 1
ATOM 1418 C C . PHE A 1 182 ? 2.867 -14.139 5.447 1.00 98.44 182 PHE A C 1
ATOM 1420 O O . PHE A 1 182 ? 2.357 -14.437 6.530 1.00 98.44 182 PHE A O 1
ATOM 1427 N N . LYS A 1 183 ? 3.706 -13.101 5.338 1.00 98.44 183 LYS A N 1
ATOM 1428 C CA . LYS A 1 183 ? 4.065 -12.221 6.462 1.00 98.44 183 LYS A CA 1
ATOM 1429 C C . LYS A 1 183 ? 2.862 -11.426 6.965 1.00 98.44 183 LYS A C 1
ATOM 1431 O O . LYS A 1 183 ? 2.676 -11.351 8.181 1.00 98.44 183 LYS A O 1
ATOM 1436 N N . MET A 1 184 ? 2.043 -10.887 6.064 1.00 98.44 184 MET A N 1
ATOM 1437 C CA . MET A 1 184 ? 0.812 -10.178 6.424 1.00 98.44 184 MET A CA 1
ATOM 1438 C C . MET A 1 184 ? -0.178 -11.100 7.133 1.00 98.44 184 MET A C 1
ATOM 1440 O O . MET A 1 184 ? -0.616 -10.777 8.236 1.00 98.44 184 MET A O 1
ATOM 1444 N N . LEU A 1 185 ? -0.461 -12.276 6.561 1.00 97.88 185 LEU A N 1
ATOM 1445 C CA . LEU A 1 185 ? -1.326 -13.288 7.175 1.00 97.88 185 LEU A CA 1
ATOM 1446 C C . LEU A 1 185 ? -0.847 -13.650 8.580 1.00 97.88 185 LEU A C 1
ATOM 1448 O O . LEU A 1 185 ? -1.612 -13.551 9.536 1.00 97.88 185 LEU A O 1
ATOM 1452 N N . GLY A 1 186 ? 0.435 -13.996 8.728 1.00 96.75 186 GLY A N 1
ATOM 1453 C CA . GLY A 1 186 ? 1.008 -14.357 10.023 1.00 96.75 186 GLY A CA 1
ATOM 1454 C C . GLY A 1 186 ? 0.878 -13.239 11.060 1.00 96.75 186 GLY A C 1
ATOM 1455 O O . GLY A 1 186 ? 0.529 -13.501 12.212 1.00 96.75 186 GLY A O 1
ATOM 1456 N N . ARG A 1 187 ? 1.105 -11.979 10.666 1.00 97.06 187 ARG A N 1
ATOM 1457 C CA . ARG A 1 187 ? 0.972 -10.838 11.582 1.00 97.06 187 ARG A CA 1
ATOM 1458 C C . ARG A 1 187 ? -0.483 -10.571 11.964 1.00 97.06 187 A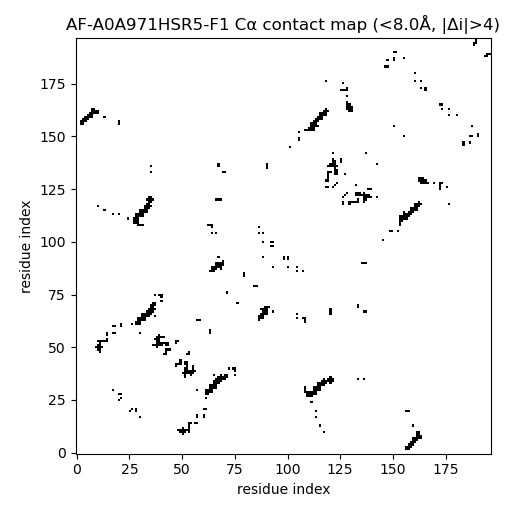RG A C 1
ATOM 1460 O O . ARG A 1 187 ? -0.756 -10.408 13.152 1.00 97.06 187 ARG A O 1
ATOM 1467 N N . ILE A 1 188 ? -1.405 -10.569 10.999 1.00 97.50 188 ILE A N 1
ATOM 1468 C CA . ILE A 1 188 ? -2.842 -10.349 11.240 1.00 97.50 188 ILE A CA 1
ATOM 1469 C C . ILE A 1 188 ? -3.404 -11.461 12.126 1.00 97.50 188 ILE A C 1
ATOM 1471 O O . ILE A 1 188 ? -4.093 -11.187 13.107 1.00 97.50 188 ILE A O 1
ATOM 1475 N N . PHE A 1 189 ? -3.071 -12.717 11.833 1.00 96.00 189 PHE A N 1
ATOM 1476 C CA . PHE A 1 189 ? -3.572 -13.864 12.588 1.00 96.00 189 PHE A CA 1
ATOM 1477 C C . PHE A 1 189 ? -3.048 -13.844 14.021 1.00 96.00 189 PHE A C 1
ATOM 1479 O O . PHE A 1 189 ? -3.815 -14.076 14.953 1.00 96.00 189 PHE A O 1
ATOM 1486 N N . LYS A 1 190 ? -1.768 -13.497 14.211 1.00 95.06 190 LYS A N 1
ATOM 1487 C CA . LYS A 1 190 ? -1.186 -13.316 15.544 1.00 95.06 190 LYS A CA 1
ATOM 1488 C C . LYS A 1 190 ? -1.870 -12.187 16.313 1.00 95.06 190 LYS A C 1
ATOM 1490 O O . LYS A 1 190 ? -2.220 -12.385 17.472 1.00 95.06 190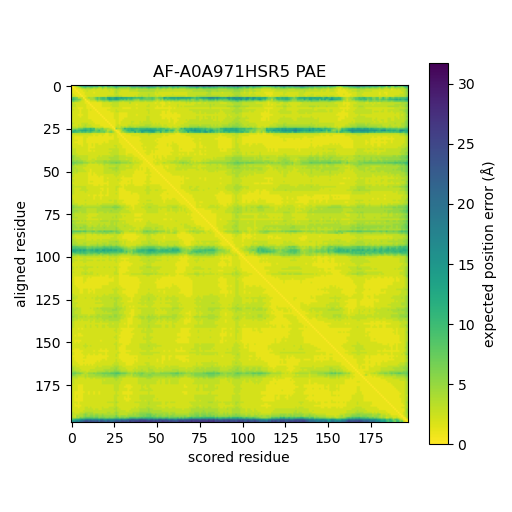 LYS A O 1
ATOM 1495 N N . LYS A 1 191 ? -2.086 -11.023 15.686 1.00 95.06 191 LYS A N 1
ATOM 1496 C CA . LYS A 1 191 ? -2.804 -9.901 16.313 1.00 95.06 191 LYS A CA 1
ATOM 1497 C C . LYS A 1 191 ? -4.214 -10.306 16.743 1.00 95.06 191 LYS A C 1
ATOM 1499 O O . LYS A 1 191 ? -4.642 -9.955 17.837 1.00 95.06 191 LYS A O 1
ATOM 1504 N N . ASN A 1 192 ? -4.917 -11.045 15.891 1.00 93.75 192 ASN A N 1
ATOM 1505 C CA . ASN A 1 192 ? -6.299 -11.446 16.133 1.00 93.75 192 ASN A CA 1
ATOM 1506 C C . ASN A 1 192 ? -6.426 -12.686 17.039 1.00 93.75 192 ASN A C 1
ATOM 1508 O O . ASN A 1 192 ? -7.544 -13.130 17.295 1.00 93.75 192 ASN A O 1
ATOM 1512 N N . GLY A 1 193 ? -5.310 -13.264 17.500 1.00 93.50 193 GLY A N 1
ATOM 1513 C CA . GLY A 1 193 ? -5.299 -14.464 18.340 1.00 93.50 193 GLY A CA 1
ATOM 1514 C C . GLY A 1 193 ? -5.752 -15.742 17.623 1.00 93.50 193 GLY A C 1
ATOM 1515 O O . GLY A 1 193 ? -6.205 -16.674 18.277 1.00 93.50 193 GLY A O 1
ATOM 1516 N N . TRP A 1 194 ? -5.671 -15.794 16.289 1.00 92.00 194 TRP A N 1
ATOM 1517 C CA . TRP A 1 194 ? -6.086 -16.961 15.491 1.00 92.00 194 TRP A CA 1
ATOM 1518 C C . TRP A 1 194 ? -5.026 -18.059 15.438 1.00 92.00 194 TRP A C 1
ATOM 1520 O O . TRP A 1 194 ? -5.341 -19.207 15.137 1.00 92.00 194 TRP A O 1
ATOM 1530 N N . ILE A 1 195 ? -3.775 -17.702 15.720 1.00 89.44 195 ILE A N 1
ATOM 1531 C CA . ILE A 1 195 ? -2.650 -18.626 15.847 1.00 89.44 195 ILE A CA 1
ATOM 1532 C C . ILE A 1 195 ? -1.911 -18.327 17.153 1.00 89.44 195 ILE A C 1
ATOM 1534 O O . ILE A 1 195 ? -1.805 -17.165 17.560 1.00 89.44 195 ILE A O 1
ATOM 1538 N N . SER A 1 196 ? -1.422 -19.372 17.823 1.00 79.62 196 SER A N 1
ATOM 1539 C CA . SER A 1 196 ? -0.585 -19.242 19.018 1.00 79.62 196 SER A CA 1
ATOM 1540 C C . SER A 1 196 ? 0.834 -18.776 18.666 1.00 79.62 196 SER A C 1
ATOM 1542 O O . SER A 1 196 ? 1.216 -18.759 17.495 1.00 79.62 196 SER A O 1
ATOM 1544 N N . LYS A 1 197 ? 1.588 -18.356 19.693 1.00 58.47 197 LYS A N 1
ATOM 1545 C CA . LYS A 1 197 ? 3.005 -17.975 19.572 1.00 58.47 197 LYS A CA 1
ATOM 1546 C C . LYS A 1 197 ? 3.860 -19.092 18.988 1.00 58.47 197 LYS A C 1
ATOM 1548 O O . LYS A 1 197 ? 3.581 -20.263 19.322 1.00 58.47 197 LYS A O 1
#

Mean predicted aligned error: 2.99 Å

Secondary structure (DSSP, 8-state):
----EEE-S-GGGHHHHHHHHHHHHGGGEEEEEE-SB----S-BTTBSSSGGGHHHHHHTTS-EEEEEE-B--HHHHHHHHHHT---EEEHHHHSSGGG-HHHHHHHHS-SEEEEEEEGGGB-TTT---SSS--SS-B-HHHHHHHHHHHHHHSEEEEEEEE---PPTT-HHHHHHHHHHHHHHHHHHHHHTTSS--

Solvent-accessible surface area (backbone atoms only — not comparable to full-atom values): 10592 Å² total; per-residue (Å²): 138,82,76,56,74,49,78,52,58,60,52,35,61,52,38,59,54,50,53,56,48,38,74,76,51,50,87,44,40,18,35,40,37,34,18,26,52,63,24,41,33,77,58,52,98,92,33,58,83,30,43,55,9,19,44,41,60,37,51,78,70,28,59,58,36,39,36,31,32,78,48,79,57,71,70,36,56,53,46,32,64,73,72,62,63,74,44,66,40,42,28,78,52,64,75,44,79,85,59,48,51,64,60,58,50,59,73,70,49,44,58,33,28,37,39,39,32,39,46,30,15,27,18,41,92,71,28,64,35,32,88,70,69,42,85,76,32,44,51,74,67,62,49,50,50,48,52,50,52,48,49,75,76,29,47,70,62,30,39,38,44,20,32,68,39,86,46,93,91,50,62,63,33,60,49,47,55,53,48,49,53,51,51,50,50,54,51,50,33,47,74,72,64,76,45,83,136

Foldseek 3Di:
DDAAEAEEDAQLCVLVVLVVVCVPVPQQEEEEEQAQAPLCDCDDPRDCRHNSNNVVSSVVRHHYAYALHDDYDPVSVVVCVVVVNPRYHHLVCVVDPVSVVLVVNLVRHGQEYEYEYELLLAACVQAVQFDDHDHSHDHDVRVLVSLLVCLLRHQYRYYYYYGRRDDVPCVRNVVSSVVVVVSNCVSNCVNVVVDDD

Nearest PDB structures (foldseek):
  3pzl-assembly1_B  TM=8.939E-01  e=2.243E-17  Thermoplasma volcanium GSS1
  7lox-assembly1_C-2  TM=8.597E-01  e=1.779E-14  Escherichia coli
  7lba-assembly2_G  TM=8.708E-01  e=1.156E-13  Escherichia coli
  4dz4-assembly1_F  TM=8.549E-01  e=2.770E-13  Burkholderia thailandensis E264
  7lox-assembly1_A-2  TM=8.569E-01  e=3.784E-13  Escherichia coli

Radius of gyration: 15.8 Å; Cα contacts (8 Å, |Δi|>4): 356; chains: 1; bounding box: 37×39×42 Å

pLDDT: mean 95.95, std 4.87, range [58.47, 98.88]